Protein AF-A0A382AU47-F1 (afdb_monomer)

pLDDT: mean 96.53, std 4.86, range [61.28, 98.94]

Secondary structure (DSSP, 8-state):
-HHHHH--EEEEE-SS-EEEEEHHHHT-TTTT--HHHHHHH--EE-TT--B-TT-EE-TT-EE-S-EE-TT-EE-TT-EE-TT-EE-TT-EE-TT-EE-TT-EE----SSTTSPPPEE-TT-EE-TT-EE-TT-EE-TT-EE-TT-EE-TTPPEE-TTT--EE-SEEPTT-EE------BTTBTT-

Sequence (186 aa):
MLSFRIHGMETLSGPYSSWYDKAHLVKGKTAGWVKEDFEKAGFRMVPNTPVRKGSYIANNVVLMPCFINIGSYIGSGTMMDTFSRAGSCCQIGKNCHISAGSGVGGVLEPAQALPTIIEDNVFLGAMSEVVEGVIVGEGSVLSMGMCIGQSTKIVDRKTGEITYGKIPPYSVLVPGSLPDKKNPMA

Organism: NCBI:txid408172

InterPro domains:
  IPR001451 Hexapeptide repeat [PF14602] (115-148)
  IPR011004 Trimeric LpxA-like superfamily [SSF51161] (11-184)

Nearest PDB structures (foldseek):
  3tk8-assembly1_B  TM=9.846E-01  e=4.963E-18  Burkholderia pseudomallei 1710b
  6amy-assembly1_B  TM=9.889E-01  e=1.115E-17  Acinetobacter baumannii
  3bxy-assembly1_A  TM=9.904E-01  e=3.752E-17  Escherichia coli O157:H7
  6ckt-assembly1_A  TM=9.855E-01  e=3.946E-17  Legionella pneumophila subsp. pneumophila str. Philadelphia 1
  6wqm-assembly1_B  TM=9.729E-01  e=1.263E-16  Bartonella henselae str. Houston-1

Structure (mmCIF, N/CA/C/O backbone):
data_AF-A0A382AU47-F1
#
_entry.id  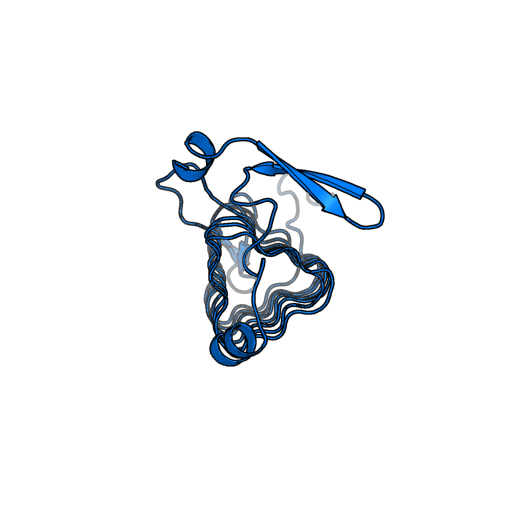 AF-A0A382AU47-F1
#
loop_
_atom_site.group_PDB
_atom_site.id
_atom_site.type_symbol
_atom_site.label_atom_id
_atom_site.label_alt_id
_atom_site.label_comp_id
_atom_site.label_asym_id
_atom_site.label_entity_id
_atom_site.label_seq_id
_atom_site.pdbx_PDB_ins_code
_atom_site.Cartn_x
_atom_site.Cartn_y
_atom_site.Cartn_z
_atom_site.occupancy
_atom_site.B_iso_or_equiv
_atom_site.auth_seq_id
_atom_site.auth_comp_id
_atom_site.auth_asym_id
_atom_site.auth_atom_id
_atom_site.pdbx_PDB_model_num
ATOM 1 N N . MET A 1 1 ? 16.688 -7.583 -0.390 1.00 89.75 1 MET A N 1
ATOM 2 C CA . MET A 1 1 ? 17.996 -7.412 0.288 1.00 89.75 1 MET A CA 1
ATOM 3 C C . MET A 1 1 ? 19.195 -7.738 -0.597 1.00 89.75 1 MET A C 1
ATOM 5 O O . MET A 1 1 ? 19.992 -6.838 -0.827 1.00 89.75 1 MET A O 1
ATOM 9 N N . LEU A 1 2 ? 19.342 -8.958 -1.136 1.00 94.69 2 LEU A N 1
ATOM 10 C CA . LEU A 1 2 ? 20.476 -9.287 -2.026 1.00 94.69 2 LEU A CA 1
ATOM 11 C C . LEU A 1 2 ? 20.573 -8.362 -3.251 1.00 94.69 2 LEU A C 1
ATOM 13 O O . LEU A 1 2 ? 21.666 -7.913 -3.583 1.00 94.69 2 LEU A O 1
ATOM 17 N N . SER A 1 3 ? 19.436 -7.994 -3.854 1.00 93.81 3 SER A N 1
ATOM 18 C CA . SER A 1 3 ? 19.383 -7.053 -4.984 1.00 93.81 3 SER A CA 1
ATOM 19 C C . SER A 1 3 ? 20.080 -5.718 -4.683 1.00 93.81 3 SER A C 1
ATOM 21 O O . SER A 1 3 ? 20.781 -5.168 -5.527 1.00 93.81 3 SER A O 1
ATOM 23 N N . PHE A 1 4 ? 19.970 -5.214 -3.453 1.00 95.19 4 PHE A N 1
ATOM 24 C CA . PHE A 1 4 ? 20.625 -3.971 -3.049 1.00 95.19 4 PHE A CA 1
ATOM 25 C C . PHE A 1 4 ? 22.145 -4.107 -2.951 1.00 95.19 4 PHE A C 1
ATOM 27 O O . PHE A 1 4 ? 22.848 -3.112 -3.113 1.00 95.19 4 PHE A O 1
ATOM 34 N N . ARG A 1 5 ? 22.658 -5.317 -2.699 1.00 96.19 5 ARG A N 1
ATOM 35 C CA . ARG A 1 5 ? 24.098 -5.593 -2.610 1.00 96.19 5 ARG A CA 1
ATOM 36 C C . ARG A 1 5 ? 24.729 -5.799 -3.984 1.00 96.19 5 ARG A C 1
ATOM 38 O O . ARG A 1 5 ? 25.817 -5.292 -4.215 1.00 96.19 5 ARG A O 1
ATOM 45 N N . ILE A 1 6 ? 24.047 -6.507 -4.885 1.00 96.88 6 ILE A N 1
ATOM 46 C CA . ILE A 1 6 ? 24.608 -6.876 -6.197 1.00 96.88 6 ILE A CA 1
ATOM 47 C C . ILE A 1 6 ? 24.501 -5.764 -7.246 1.00 96.88 6 ILE A C 1
ATOM 49 O O . ILE A 1 6 ? 25.245 -5.768 -8.220 1.00 96.88 6 ILE A O 1
ATOM 53 N N . HIS A 1 7 ? 23.585 -4.810 -7.067 1.00 95.44 7 HIS A N 1
ATOM 54 C CA . HIS A 1 7 ? 23.448 -3.681 -7.979 1.00 95.44 7 HIS A CA 1
ATOM 55 C C . HIS A 1 7 ? 24.191 -2.448 -7.454 1.00 95.44 7 HIS A C 1
ATOM 57 O O . HIS A 1 7 ? 23.962 -1.982 -6.331 1.00 95.44 7 HIS A O 1
ATOM 63 N N . GLY A 1 8 ? 25.054 -1.894 -8.307 1.00 96.62 8 GLY A N 1
ATOM 64 C CA . GLY A 1 8 ? 25.669 -0.587 -8.110 1.00 96.62 8 GLY A CA 1
ATOM 65 C C . GLY A 1 8 ? 24.660 0.560 -8.203 1.00 96.62 8 GLY A C 1
ATOM 66 O O . GLY A 1 8 ? 23.464 0.354 -8.434 1.00 96.62 8 GLY A O 1
ATOM 67 N N . MET A 1 9 ? 25.161 1.771 -7.994 1.00 97.88 9 MET A N 1
ATOM 68 C CA . MET A 1 9 ? 24.405 3.003 -8.203 1.00 97.88 9 MET A CA 1
ATOM 69 C C . MET A 1 9 ? 24.485 3.414 -9.677 1.00 97.88 9 MET A C 1
ATOM 71 O O . MET A 1 9 ? 25.492 3.158 -10.334 1.00 97.88 9 MET A O 1
ATOM 75 N N . GLU A 1 10 ? 23.437 4.043 -10.193 1.00 97.31 10 GLU A N 1
ATOM 76 C CA . GLU A 1 10 ? 23.371 4.565 -11.558 1.00 97.31 10 GLU A CA 1
ATOM 77 C C . GLU A 1 10 ? 22.651 5.916 -11.544 1.00 97.31 10 GLU A C 1
ATOM 79 O O . GLU A 1 10 ? 21.722 6.130 -10.758 1.00 97.31 10 GLU A O 1
ATOM 84 N N . THR A 1 11 ? 23.078 6.825 -12.418 1.00 97.31 11 THR A N 1
ATOM 85 C CA . THR A 1 11 ? 22.390 8.099 -12.628 1.00 97.31 11 THR A CA 1
ATOM 86 C C . THR A 1 11 ? 21.272 7.923 -13.651 1.00 97.31 11 THR A C 1
ATOM 88 O O . THR A 1 11 ? 21.509 7.435 -14.753 1.00 97.31 11 THR A O 1
ATOM 91 N N . LEU A 1 12 ? 20.064 8.369 -13.315 1.00 95.81 12 LEU A N 1
ATOM 92 C CA . LEU A 1 12 ? 18.970 8.570 -14.259 1.00 95.81 12 LEU A CA 1
ATOM 93 C C . LEU A 1 12 ? 18.785 10.071 -14.472 1.00 95.81 12 LEU A C 1
ATOM 95 O O . LEU A 1 12 ? 18.359 10.776 -13.559 1.00 95.81 12 LEU A O 1
ATOM 99 N N . SER A 1 13 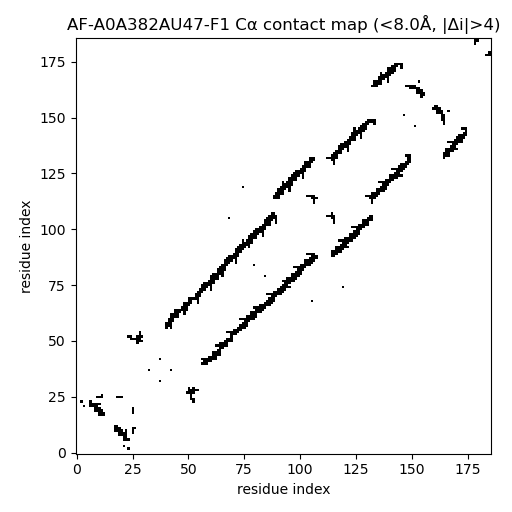? 19.088 10.559 -15.669 1.00 96.12 13 SER A N 1
ATOM 100 C CA . SER A 1 13 ? 18.851 11.956 -16.034 1.00 96.12 13 SER A CA 1
ATOM 101 C C . SER A 1 13 ? 17.450 12.133 -16.613 1.00 96.12 13 SER A C 1
ATOM 103 O O . SER A 1 13 ? 17.021 11.368 -17.474 1.00 96.12 13 SER A O 1
ATOM 105 N N . GLY A 1 14 ? 16.737 13.145 -16.129 1.00 91.44 14 GLY A N 1
ATOM 106 C CA . GLY A 1 14 ? 15.448 13.590 -16.645 1.00 91.44 14 GLY A CA 1
ATOM 107 C C . GLY A 1 14 ? 15.514 15.026 -17.174 1.00 91.44 14 GLY A C 1
ATOM 108 O O . GLY A 1 14 ? 16.553 15.678 -17.086 1.00 91.44 14 GLY A O 1
ATOM 109 N N . PRO A 1 15 ? 14.397 15.554 -17.697 1.00 93.38 15 PRO A N 1
ATOM 110 C CA . PRO A 1 15 ? 14.375 16.864 -18.353 1.00 93.38 15 PRO A CA 1
ATOM 111 C C . PRO A 1 15 ? 14.675 18.054 -17.422 1.00 93.38 15 PRO A C 1
ATOM 113 O O . PRO A 1 15 ? 15.085 19.103 -17.902 1.00 93.38 15 PRO A O 1
ATOM 116 N N . TYR A 1 16 ? 14.475 17.908 -16.107 1.00 94.00 16 TYR A N 1
ATOM 117 C CA . TYR A 1 16 ? 14.655 18.980 -15.110 1.00 94.00 16 TYR A CA 1
ATOM 118 C C . TYR A 1 16 ? 15.434 18.540 -13.858 1.00 94.00 16 TYR A C 1
ATOM 120 O O . TYR A 1 16 ? 15.570 19.307 -12.908 1.00 94.00 16 TYR A O 1
ATOM 128 N N . SER A 1 17 ? 15.896 17.289 -13.802 1.00 94.94 17 SER A N 1
ATOM 129 C CA . SER A 1 17 ? 16.582 16.739 -12.630 1.00 94.94 17 SER A CA 1
ATOM 130 C C . SER A 1 17 ? 17.437 15.533 -13.009 1.00 94.94 17 SER A C 1
ATOM 132 O O . SER A 1 17 ? 17.367 15.028 -14.127 1.00 94.94 17 SER A O 1
ATOM 134 N N . SER A 1 18 ? 18.254 15.061 -12.076 1.00 96.25 18 SER A N 1
ATOM 135 C CA . SER A 1 18 ? 18.935 13.773 -12.168 1.00 96.25 18 SER A CA 1
ATOM 136 C C . SER A 1 18 ? 18.810 13.054 -10.833 1.00 96.25 18 SER A C 1
ATOM 138 O O . SER A 1 18 ? 18.926 13.667 -9.773 1.00 96.25 18 SER A O 1
ATOM 140 N N . TRP A 1 19 ? 18.584 11.750 -10.893 1.00 97.00 19 TRP A N 1
ATOM 141 C CA . TRP A 1 19 ? 18.482 10.876 -9.731 1.00 97.00 19 TRP A CA 1
ATOM 142 C C . TRP A 1 19 ? 19.674 9.928 -9.700 1.00 97.00 19 TRP A C 1
ATOM 144 O O . TRP A 1 19 ? 20.143 9.502 -10.749 1.00 97.00 19 TRP A O 1
ATOM 154 N N . TYR A 1 20 ? 20.147 9.579 -8.507 1.00 97.50 20 TYR A N 1
ATOM 155 C CA . TYR A 1 20 ? 21.235 8.624 -8.303 1.00 97.50 20 TYR A CA 1
ATOM 156 C C . TYR A 1 20 ? 20.792 7.591 -7.269 1.00 97.50 20 TYR A C 1
ATOM 158 O O . TYR A 1 20 ? 20.730 7.874 -6.075 1.00 97.50 20 TYR A O 1
ATOM 166 N N 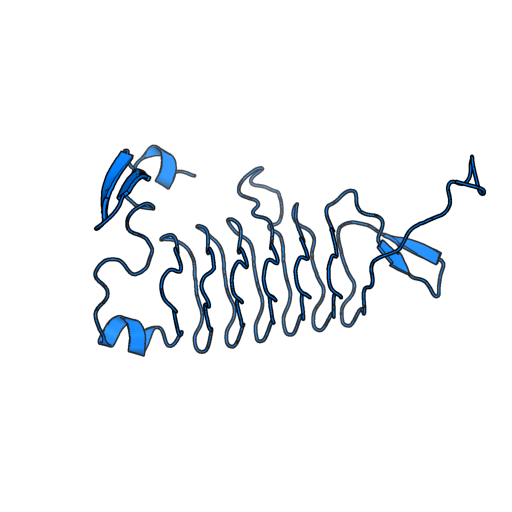. ASP A 1 21 ? 20.419 6.404 -7.738 1.00 97.75 21 ASP A N 1
ATOM 167 C CA . ASP A 1 21 ? 19.920 5.305 -6.902 1.00 97.75 21 ASP A CA 1
ATOM 168 C C . ASP A 1 21 ? 20.420 3.971 -7.482 1.00 97.75 21 ASP A C 1
ATOM 170 O O . ASP A 1 21 ? 21.115 3.922 -8.500 1.00 97.75 21 ASP A O 1
ATOM 174 N N . LYS A 1 22 ? 20.104 2.857 -6.827 1.00 96.19 22 LYS A N 1
ATOM 175 C CA . LYS A 1 22 ? 20.452 1.513 -7.281 1.00 96.19 22 LYS A CA 1
ATOM 176 C C . LYS A 1 22 ? 19.954 1.283 -8.707 1.00 96.19 22 LYS A C 1
ATOM 178 O O . LYS A 1 22 ? 18.767 1.454 -8.978 1.00 96.19 22 LYS A O 1
ATOM 183 N N . ALA A 1 23 ? 20.827 0.784 -9.583 1.00 92.44 23 ALA A N 1
ATOM 184 C CA . ALA A 1 23 ? 20.574 0.631 -11.022 1.00 92.44 23 ALA A CA 1
ATOM 185 C C . ALA A 1 23 ? 19.250 -0.091 -11.357 1.00 92.44 23 ALA A C 1
ATOM 187 O O . ALA A 1 23 ? 18.510 0.294 -12.259 1.00 92.44 23 ALA A O 1
ATOM 188 N N . HIS A 1 24 ? 18.907 -1.124 -10.581 1.00 90.62 24 HIS A N 1
ATOM 189 C CA . HIS A 1 24 ? 17.666 -1.889 -10.749 1.00 90.62 24 HIS A CA 1
ATOM 190 C C . HIS A 1 24 ? 16.396 -1.195 -10.223 1.00 90.62 24 HIS A C 1
ATOM 192 O O . HIS A 1 24 ? 15.298 -1.634 -10.561 1.00 90.62 24 HIS A O 1
ATOM 198 N N . LEU A 1 25 ? 16.522 -0.163 -9.384 1.00 94.81 25 LEU A N 1
ATOM 199 C CA . LEU A 1 25 ? 15.401 0.578 -8.798 1.00 94.81 25 LEU A CA 1
ATOM 200 C C . LEU A 1 25 ? 15.160 1.905 -9.505 1.00 94.81 25 LEU A C 1
ATOM 202 O O . LEU A 1 25 ? 14.003 2.235 -9.751 1.00 94.81 25 LEU A O 1
ATOM 206 N N . VAL A 1 26 ? 16.232 2.637 -9.829 1.00 94.44 26 VAL A N 1
ATOM 207 C CA . VAL A 1 26 ? 16.167 4.030 -10.299 1.00 94.44 26 VAL A CA 1
ATOM 208 C C . VAL A 1 26 ? 15.355 4.175 -11.585 1.00 94.44 26 VAL A C 1
ATOM 210 O O . VAL A 1 26 ? 14.592 5.121 -11.727 1.00 94.44 26 VAL A O 1
ATOM 213 N N . LYS A 1 27 ? 15.451 3.193 -12.491 1.00 92.38 27 LYS A N 1
ATOM 214 C CA . LYS A 1 27 ? 14.701 3.170 -13.757 1.00 92.38 27 LYS A CA 1
ATOM 215 C C . LYS A 1 27 ? 13.208 2.882 -13.553 1.00 92.38 27 LYS A C 1
ATOM 217 O O . LYS A 1 27 ? 12.388 3.282 -14.370 1.00 92.38 27 LYS A O 1
ATOM 222 N N . GLY A 1 28 ? 12.848 2.206 -12.463 1.00 95.19 28 GLY A N 1
ATOM 223 C CA . GLY A 1 28 ? 11.479 1.787 -12.174 1.00 95.19 28 GLY A CA 1
ATOM 224 C C . GLY A 1 28 ? 11.050 0.485 -12.868 1.00 95.19 28 GLY A C 1
ATOM 225 O O . GLY A 1 28 ? 11.809 -0.160 -13.590 1.00 95.19 28 GLY A O 1
ATOM 226 N N . LYS A 1 29 ? 9.814 0.056 -12.592 1.00 96.62 29 LYS A N 1
ATOM 227 C CA . LYS A 1 29 ? 9.205 -1.203 -13.057 1.00 96.62 29 LYS A CA 1
ATOM 228 C C . LYS A 1 29 ? 8.898 -1.187 -14.551 1.00 96.62 29 LYS A C 1
ATOM 230 O O . LYS A 1 29 ? 9.056 -2.216 -15.200 1.00 96.62 29 LYS A O 1
ATOM 235 N N . THR A 1 30 ? 8.436 -0.045 -15.050 1.00 96.00 30 THR A N 1
ATOM 236 C CA . THR A 1 30 ? 7.911 0.130 -16.409 1.00 96.00 30 THR A CA 1
ATOM 237 C C . THR A 1 30 ? 8.938 0.735 -17.369 1.00 96.00 30 THR A C 1
ATOM 239 O O . THR A 1 30 ? 8.597 1.152 -18.473 1.00 96.00 30 THR A O 1
ATOM 242 N N . ALA A 1 31 ? 10.215 0.783 -16.971 1.00 93.75 31 ALA A N 1
ATOM 243 C CA . ALA A 1 31 ? 11.297 1.234 -17.837 1.00 93.75 31 ALA A CA 1
ATOM 244 C C . ALA A 1 31 ? 11.365 0.385 -19.112 1.00 93.75 31 ALA A C 1
ATOM 246 O O . ALA A 1 31 ? 11.551 -0.831 -19.038 1.00 93.75 31 ALA A O 1
ATOM 247 N N . GLY A 1 32 ? 11.242 1.039 -20.268 1.00 94.38 32 GLY A N 1
ATOM 248 C CA . GLY A 1 32 ? 11.284 0.385 -21.576 1.00 94.38 32 GLY A CA 1
ATOM 249 C C . GLY A 1 32 ? 10.020 -0.393 -21.951 1.00 94.38 32 GLY A C 1
ATOM 250 O O . GLY A 1 32 ? 10.056 -1.101 -22.950 1.00 94.38 32 GLY A O 1
ATOM 251 N N . TRP A 1 33 ? 8.931 -0.284 -21.180 1.00 97.31 33 TRP A N 1
ATOM 252 C CA . TRP A 1 33 ? 7.654 -0.897 -21.554 1.00 97.31 33 TRP A CA 1
ATOM 253 C C . TRP A 1 33 ? 7.082 -0.257 -22.815 1.00 97.31 33 TRP A C 1
ATOM 255 O O . TRP A 1 33 ? 7.112 0.967 -22.975 1.00 97.31 33 TRP A O 1
ATOM 265 N N . VAL A 1 34 ? 6.513 -1.098 -23.673 1.00 97.62 34 VAL A N 1
ATOM 266 C CA . VAL A 1 34 ? 5.752 -0.698 -24.859 1.00 97.62 34 VAL A CA 1
ATOM 267 C C . VAL A 1 34 ? 4.252 -0.876 -24.624 1.00 97.62 34 VAL A C 1
ATOM 269 O O . VAL A 1 34 ? 3.818 -1.329 -23.563 1.00 97.62 34 VAL A O 1
ATOM 272 N N . LYS A 1 35 ? 3.433 -0.492 -25.608 1.00 97.69 35 LYS A N 1
ATOM 273 C CA . LYS A 1 35 ? 1.967 -0.544 -25.524 1.00 97.69 35 LYS A CA 1
ATOM 274 C C . LYS A 1 35 ? 1.466 -1.927 -25.091 1.00 97.69 35 LYS A C 1
ATOM 276 O O . LYS A 1 35 ? 0.636 -2.023 -24.192 1.00 97.69 35 LYS A O 1
ATOM 281 N N . GLU A 1 36 ? 2.009 -2.979 -25.688 1.00 98.44 36 GLU A N 1
ATOM 282 C CA . GLU A 1 36 ? 1.610 -4.366 -25.457 1.00 98.44 36 GLU A CA 1
ATOM 283 C C . GLU A 1 36 ? 1.899 -4.812 -24.014 1.00 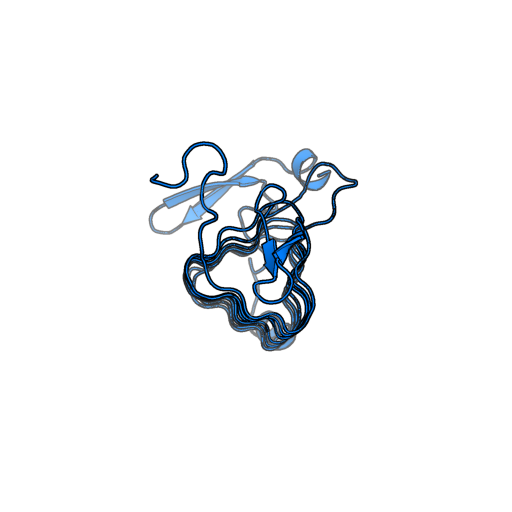98.44 36 GLU A C 1
ATOM 285 O O . GLU A 1 36 ? 1.120 -5.571 -23.436 1.00 98.44 36 GLU A O 1
ATOM 290 N N . ASP A 1 37 ? 2.976 -4.308 -23.398 1.00 98.19 37 ASP A N 1
ATOM 291 C CA . ASP A 1 37 ? 3.294 -4.584 -21.992 1.00 98.19 37 ASP A CA 1
ATOM 292 C C . ASP A 1 37 ? 2.243 -3.974 -21.058 1.00 98.19 37 ASP A C 1
ATOM 294 O O . ASP A 1 37 ? 1.788 -4.629 -20.117 1.00 98.19 37 ASP A O 1
ATOM 298 N N . PHE A 1 38 ? 1.825 -2.733 -21.332 1.00 97.94 38 PHE A N 1
ATOM 299 C CA . PHE A 1 38 ? 0.783 -2.055 -20.558 1.00 97.94 38 PHE A CA 1
ATOM 300 C C . PHE A 1 38 ? -0.586 -2.714 -20.738 1.00 97.94 38 PHE A C 1
ATOM 302 O O . PHE A 1 38 ? -1.275 -2.946 -19.745 1.00 97.94 38 PHE A O 1
ATOM 309 N N . GLU A 1 39 ? -0.968 -3.062 -21.968 1.00 97.88 39 GLU A N 1
ATOM 310 C CA . GLU A 1 39 ? -2.225 -3.767 -22.248 1.00 97.88 39 GLU A CA 1
ATOM 311 C C . GLU A 1 39 ? -2.267 -5.131 -21.553 1.00 97.88 39 GLU A C 1
ATOM 313 O O . GLU A 1 39 ? -3.268 -5.478 -20.926 1.00 97.88 39 GLU A O 1
ATOM 318 N N . LYS A 1 40 ? -1.155 -5.875 -21.581 1.00 98.31 40 LYS A N 1
ATOM 319 C CA . LYS A 1 40 ? -1.031 -7.156 -20.878 1.00 98.31 40 LYS A CA 1
ATOM 320 C C . LYS A 1 40 ? -1.092 -7.000 -19.359 1.00 98.31 40 LYS A C 1
ATOM 322 O O . LYS A 1 40 ? -1.657 -7.859 -18.684 1.00 98.31 40 LYS A O 1
ATOM 327 N N . ALA A 1 41 ? -0.484 -5.951 -18.806 1.00 98.19 41 ALA A N 1
ATOM 328 C CA . ALA A 1 41 ? -0.499 -5.700 -17.368 1.00 98.19 41 ALA A CA 1
ATOM 329 C C . ALA A 1 41 ? -1.873 -5.225 -16.866 1.00 98.19 41 ALA A C 1
ATOM 331 O O . ALA A 1 41 ? -2.263 -5.546 -15.743 1.00 98.19 41 ALA A O 1
ATOM 332 N N . GLY A 1 42 ? -2.612 -4.479 -17.692 1.00 98.31 42 GLY A N 1
ATOM 333 C CA . GLY A 1 42 ? -4.013 -4.135 -17.458 1.00 98.31 42 GLY A CA 1
ATOM 334 C C . GLY A 1 42 ? -4.267 -3.154 -16.311 1.00 98.31 42 GLY A C 1
ATOM 335 O O . GLY A 1 42 ? -5.404 -3.060 -15.855 1.00 98.31 42 GLY A O 1
ATOM 336 N N . PHE A 1 43 ? -3.252 -2.441 -15.817 1.00 98.44 43 PHE A N 1
ATOM 337 C CA . PHE A 1 43 ? -3.422 -1.356 -14.843 1.00 98.44 43 PHE A CA 1
ATOM 338 C C . PHE A 1 43 ? -3.223 0.009 -15.498 1.00 98.44 43 PHE A C 1
ATOM 340 O O . PHE A 1 43 ? -2.484 0.160 -16.471 1.00 98.44 43 PHE A O 1
ATOM 347 N N . ARG A 1 44 ? -3.858 1.031 -14.927 1.00 98.44 44 ARG A N 1
ATOM 348 C CA . ARG A 1 44 ? -3.687 2.425 -15.335 1.00 98.44 44 ARG A CA 1
ATOM 349 C C . ARG A 1 44 ? -2.647 3.095 -14.447 1.00 98.44 44 ARG A C 1
ATOM 351 O O . ARG A 1 44 ? -2.714 2.996 -13.226 1.00 98.44 44 ARG A O 1
ATOM 358 N N . MET A 1 45 ? -1.723 3.828 -15.058 1.00 97.44 45 MET A N 1
ATOM 359 C CA . MET A 1 45 ? -0.661 4.552 -14.363 1.00 97.44 45 MET A CA 1
ATOM 360 C C . MET A 1 45 ? -0.602 5.993 -14.852 1.00 97.44 45 MET A C 1
ATOM 362 O O . MET A 1 45 ? -0.359 6.247 -16.030 1.00 97.44 45 MET A O 1
ATOM 366 N N . VAL A 1 46 ? -0.858 6.938 -13.952 1.00 98.00 46 VAL A N 1
ATOM 367 C CA . VAL A 1 46 ? -0.908 8.368 -14.263 1.00 98.00 46 VAL A CA 1
ATOM 368 C C . VAL A 1 46 ? 0.472 9.002 -14.016 1.00 98.00 46 VAL A C 1
ATOM 370 O O . VAL A 1 46 ? 1.099 8.721 -12.989 1.00 98.00 46 VAL A O 1
ATOM 373 N N . PRO A 1 47 ? 0.987 9.854 -14.920 1.00 95.25 47 PRO A N 1
ATOM 374 C CA . PRO A 1 47 ? 2.222 10.603 -14.676 1.00 95.25 47 PRO A CA 1
ATOM 375 C C . PRO A 1 47 ? 2.084 11.546 -13.462 1.00 95.25 47 PRO A C 1
ATOM 377 O O . PRO A 1 47 ? 1.069 12.222 -13.334 1.00 95.25 47 PRO A O 1
ATOM 380 N N . ASN A 1 48 ? 3.036 11.645 -12.526 1.00 91.06 48 ASN A N 1
ATOM 381 C CA . ASN A 1 48 ? 4.388 11.068 -12.484 1.00 91.06 48 ASN A CA 1
ATOM 382 C C . ASN A 1 48 ? 4.530 10.034 -11.346 1.00 91.06 48 ASN A C 1
ATOM 384 O O . ASN A 1 48 ? 5.173 10.320 -10.342 1.00 91.06 48 ASN A O 1
ATOM 388 N N . THR A 1 49 ? 3.932 8.846 -11.485 1.00 94.31 49 THR A N 1
ATOM 389 C CA . THR A 1 49 ? 3.953 7.772 -10.465 1.00 94.31 49 THR A CA 1
ATOM 390 C C . THR A 1 49 ? 5.266 6.971 -10.489 1.00 94.31 49 THR A C 1
ATOM 392 O O . THR A 1 49 ? 5.483 6.223 -11.439 1.00 94.31 49 THR A O 1
ATOM 395 N N . PRO A 1 50 ? 6.159 7.024 -9.487 1.00 95.69 50 PRO A N 1
ATOM 396 C CA . PRO A 1 50 ? 7.330 6.157 -9.463 1.00 95.69 50 PRO A CA 1
ATOM 397 C C . PRO A 1 50 ? 6.958 4.781 -8.898 1.00 95.69 50 PRO A C 1
ATOM 399 O O . PRO A 1 50 ? 6.480 4.646 -7.770 1.00 95.69 50 PRO A O 1
ATOM 402 N N . VAL A 1 51 ? 7.224 3.737 -9.681 1.00 98.06 51 VAL A N 1
ATOM 403 C CA . VAL A 1 51 ? 6.992 2.339 -9.301 1.00 98.06 51 VAL A CA 1
ATOM 404 C C . VAL A 1 51 ? 8.317 1.601 -9.371 1.00 98.06 51 VAL A C 1
ATOM 406 O O . VAL A 1 51 ? 8.909 1.498 -10.444 1.00 98.06 51 VAL A O 1
ATOM 409 N N . ARG A 1 52 ? 8.801 1.056 -8.255 1.00 98.19 52 ARG A N 1
ATOM 410 C CA . ARG A 1 52 ? 10.070 0.315 -8.228 1.00 98.19 52 ARG A CA 1
ATOM 411 C C . ARG A 1 52 ? 9.924 -1.094 -8.797 1.00 98.19 52 ARG A C 1
ATOM 413 O O . ARG A 1 52 ? 8.935 -1.788 -8.548 1.00 98.19 52 ARG A O 1
ATOM 420 N N . LYS A 1 53 ? 10.947 -1.548 -9.530 1.00 96.88 53 LYS A N 1
ATOM 421 C CA . LYS A 1 53 ? 11.050 -2.938 -9.995 1.00 96.88 53 LYS A CA 1
ATOM 422 C C . LYS A 1 53 ? 11.037 -3.891 -8.795 1.00 96.88 53 LYS A C 1
ATOM 424 O O . LYS A 1 53 ? 11.640 -3.608 -7.764 1.00 96.88 53 LYS A O 1
ATOM 429 N N . GLY A 1 54 ? 10.339 -5.016 -8.941 1.00 96.81 54 GLY A N 1
ATOM 430 C CA . GLY A 1 54 ? 10.113 -5.983 -7.861 1.00 96.81 54 GLY A CA 1
ATOM 431 C C . GLY A 1 54 ? 8.831 -5.749 -7.055 1.00 96.81 54 GLY A C 1
ATOM 432 O O . GLY A 1 54 ? 8.620 -6.443 -6.071 1.00 96.81 54 GLY A O 1
ATOM 433 N N . SER A 1 55 ? 7.984 -4.795 -7.450 1.00 98.38 55 SER A N 1
ATOM 434 C CA . SER A 1 55 ? 6.586 -4.696 -7.005 1.00 98.38 55 SER A CA 1
ATOM 435 C C . SER A 1 55 ? 5.637 -5.401 -7.979 1.00 98.38 55 SER A C 1
ATOM 437 O O . SER A 1 55 ? 5.926 -5.516 -9.184 1.00 98.38 55 SER A O 1
ATOM 439 N N . TYR A 1 56 ? 4.490 -5.847 -7.474 1.00 98.69 56 TYR A N 1
ATOM 440 C CA . TYR A 1 56 ? 3.389 -6.380 -8.268 1.00 98.69 56 TYR A CA 1
ATOM 441 C C . TYR A 1 56 ? 2.183 -5.442 -8.226 1.00 98.69 56 TYR A C 1
ATOM 443 O O . TYR A 1 56 ? 1.821 -4.919 -7.175 1.00 98.69 56 TYR A O 1
ATOM 451 N N . ILE A 1 57 ? 1.579 -5.244 -9.395 1.00 98.81 57 ILE A N 1
ATOM 452 C CA . ILE A 1 57 ? 0.383 -4.431 -9.596 1.00 98.81 57 ILE A CA 1
ATOM 453 C C . ILE A 1 57 ? -0.554 -5.284 -10.442 1.00 98.81 57 ILE A C 1
ATOM 455 O O . ILE A 1 57 ? -0.180 -5.679 -11.550 1.00 98.81 57 ILE A O 1
ATOM 459 N N . ALA A 1 58 ? -1.714 -5.617 -9.889 1.00 98.81 58 ALA A N 1
ATOM 460 C CA . ALA A 1 58 ? -2.721 -6.429 -10.554 1.00 98.81 58 ALA A CA 1
ATOM 461 C C . ALA A 1 58 ? -3.491 -5.646 -11.631 1.00 98.81 58 ALA A C 1
ATOM 463 O O . ALA A 1 58 ? -3.402 -4.421 -11.731 1.00 98.81 58 ALA A O 1
ATOM 464 N N . ASN A 1 59 ? -4.294 -6.367 -12.415 1.00 98.56 59 ASN A N 1
ATOM 465 C CA . ASN A 1 59 ? -5.186 -5.768 -13.401 1.00 98.56 59 ASN A CA 1
ATOM 466 C C . ASN A 1 59 ? -6.231 -4.842 -12.751 1.00 98.56 59 ASN A C 1
ATOM 468 O O . ASN A 1 59 ? -6.600 -4.984 -11.582 1.00 98.56 59 ASN A O 1
ATOM 472 N N . ASN A 1 60 ? -6.731 -3.888 -13.532 1.00 98.75 60 ASN A N 1
ATOM 473 C CA . ASN A 1 60 ? -7.733 -2.899 -13.134 1.00 98.75 60 ASN A CA 1
ATOM 474 C C . ASN A 1 60 ? -7.323 -1.988 -11.963 1.00 98.75 60 ASN A C 1
ATOM 476 O O . ASN A 1 60 ? -8.153 -1.232 -11.468 1.00 98.75 60 ASN A O 1
ATOM 480 N N . VAL A 1 61 ? -6.061 -2.020 -11.524 1.00 98.88 61 VAL A N 1
ATOM 481 C CA . VAL A 1 61 ? -5.535 -1.041 -10.568 1.00 98.88 61 VAL A CA 1
ATOM 482 C C . VAL A 1 61 ? -5.433 0.327 -11.235 1.00 98.88 61 VAL A C 1
ATOM 484 O O . VAL A 1 61 ? -5.037 0.435 -12.400 1.00 98.88 61 VAL A O 1
ATOM 487 N N . VAL A 1 62 ? -5.743 1.381 -10.482 1.00 98.88 62 VAL A N 1
ATOM 488 C CA . VAL A 1 62 ? -5.498 2.767 -10.894 1.00 98.88 62 VAL A CA 1
ATOM 489 C C . VAL A 1 62 ? -4.456 3.381 -9.973 1.00 98.88 62 VAL A C 1
ATOM 491 O O . VAL A 1 62 ? -4.696 3.565 -8.783 1.00 98.88 62 VAL A O 1
ATOM 494 N N . LEU A 1 63 ? -3.303 3.719 -10.542 1.00 98.81 63 LEU A N 1
ATOM 495 C CA . LEU A 1 63 ? -2.260 4.485 -9.876 1.00 98.81 63 LEU A CA 1
ATOM 496 C C . LEU A 1 63 ? -2.377 5.949 -10.301 1.00 98.81 63 LEU A C 1
ATOM 498 O O . LEU A 1 63 ? -1.939 6.326 -11.393 1.00 98.81 63 LEU A O 1
ATOM 502 N N . MET A 1 64 ? -2.982 6.770 -9.445 1.00 98.69 64 MET A N 1
ATOM 503 C CA . MET A 1 64 ? -2.806 8.225 -9.491 1.00 98.69 64 MET A CA 1
ATOM 504 C C . MET A 1 64 ? -1.358 8.568 -9.101 1.00 98.69 64 MET A C 1
ATOM 506 O O . MET A 1 64 ? -0.646 7.660 -8.680 1.00 98.69 64 MET A O 1
ATOM 510 N N . PRO A 1 65 ? -0.885 9.828 -9.219 1.00 98.56 65 PRO A N 1
ATOM 511 C CA . PRO A 1 65 ? 0.487 10.187 -8.851 1.00 98.56 65 PRO A CA 1
ATOM 512 C C . PRO A 1 65 ? 0.830 9.778 -7.412 1.00 98.56 65 PRO A C 1
ATOM 514 O O . PRO A 1 65 ? 0.532 10.498 -6.466 1.00 98.56 65 PRO A O 1
ATOM 517 N N . CYS A 1 66 ? 1.433 8.605 -7.253 1.00 98.50 66 CYS A N 1
ATOM 518 C CA . CYS A 1 66 ? 1.665 7.922 -5.983 1.00 98.50 66 CYS A CA 1
ATOM 519 C C . CYS A 1 66 ? 3.031 7.223 -6.013 1.00 98.50 66 CYS A C 1
ATOM 521 O O . CYS A 1 66 ? 3.735 7.272 -7.023 1.00 98.50 66 CYS A O 1
ATOM 523 N N . PHE A 1 67 ? 3.435 6.583 -4.915 1.00 98.62 67 PHE A N 1
ATOM 524 C CA . PHE A 1 67 ? 4.697 5.840 -4.857 1.00 98.62 67 PHE A CA 1
ATOM 525 C C . PHE A 1 67 ? 4.479 4.374 -4.494 1.00 98.62 67 PHE A C 1
ATOM 527 O O . PHE A 1 67 ? 3.893 4.077 -3.454 1.00 98.62 67 PHE A O 1
ATOM 534 N N . ILE A 1 68 ? 5.020 3.463 -5.309 1.00 98.75 68 ILE A N 1
ATOM 535 C CA . ILE A 1 68 ? 4.988 2.018 -5.054 1.00 98.75 68 ILE A CA 1
ATOM 536 C C . ILE A 1 68 ? 6.415 1.494 -4.894 1.00 98.75 68 ILE A C 1
ATOM 538 O O . ILE A 1 68 ? 7.220 1.497 -5.834 1.00 98.75 68 ILE A O 1
ATOM 542 N N . ASN A 1 69 ? 6.738 1.017 -3.697 1.00 98.56 69 ASN A N 1
ATOM 543 C CA . ASN A 1 69 ? 8.075 0.544 -3.370 1.00 98.56 69 ASN A CA 1
ATOM 544 C C . ASN A 1 69 ? 8.278 -0.938 -3.745 1.00 98.56 69 ASN A C 1
ATOM 546 O O . ASN A 1 69 ? 7.329 -1.668 -4.034 1.00 98.56 69 ASN A O 1
ATOM 550 N N . ILE A 1 70 ? 9.530 -1.399 -3.734 1.00 98.31 70 ILE A N 1
ATOM 551 C CA . ILE A 1 70 ? 9.906 -2.789 -4.034 1.00 98.31 70 ILE A CA 1
ATOM 552 C C . ILE A 1 70 ? 9.235 -3.786 -3.076 1.00 98.31 70 ILE A C 1
ATOM 554 O O . ILE A 1 70 ? 9.096 -3.521 -1.885 1.00 98.31 70 ILE A O 1
ATOM 558 N N . GLY A 1 71 ? 8.833 -4.947 -3.594 1.00 98.00 71 GLY A N 1
ATOM 559 C CA . GLY A 1 71 ? 8.207 -6.021 -2.822 1.00 98.00 71 GLY A CA 1
ATOM 560 C C . GLY A 1 71 ? 6.723 -5.806 -2.527 1.00 98.00 71 GLY A C 1
ATOM 561 O O . GLY A 1 71 ? 6.069 -6.743 -2.087 1.00 98.00 71 GLY A O 1
ATOM 562 N N . SER A 1 72 ? 6.184 -4.607 -2.766 1.00 98.62 72 SER A N 1
ATOM 563 C CA . SER A 1 72 ? 4.760 -4.332 -2.546 1.00 98.62 72 SER A CA 1
ATOM 564 C C . SER A 1 72 ? 3.888 -5.152 -3.493 1.00 98.62 72 SER A C 1
ATOM 566 O O . SER A 1 72 ? 4.250 -5.341 -4.661 1.00 98.62 72 SER A O 1
ATOM 568 N N . TYR A 1 73 ? 2.728 -5.577 -3.008 1.00 98.88 73 TYR A N 1
ATOM 569 C CA . TYR A 1 73 ? 1.690 -6.234 -3.793 1.00 98.88 73 TYR A CA 1
ATOM 570 C C . TYR A 1 73 ? 0.418 -5.392 -3.752 1.00 98.88 73 TYR A C 1
ATOM 572 O O . TYR A 1 73 ? -0.077 -5.093 -2.668 1.00 98.88 73 TYR A O 1
ATOM 580 N N . ILE A 1 74 ? -0.109 -5.028 -4.922 1.00 98.88 74 ILE A N 1
ATOM 581 C CA . ILE A 1 74 ? -1.370 -4.292 -5.062 1.00 98.88 74 ILE A CA 1
ATOM 582 C C . ILE A 1 74 ? -2.384 -5.183 -5.782 1.00 98.88 74 ILE A C 1
ATOM 584 O O . ILE A 1 74 ? -2.180 -5.538 -6.948 1.00 98.88 74 ILE A O 1
ATOM 588 N N . GLY A 1 75 ? -3.454 -5.559 -5.082 1.00 98.88 75 GLY A N 1
ATOM 589 C CA . GLY A 1 75 ? -4.528 -6.411 -5.584 1.00 98.88 75 GLY A CA 1
ATOM 590 C C . GLY A 1 75 ? -5.411 -5.736 -6.634 1.00 98.88 75 GLY A C 1
ATOM 591 O O . GLY A 1 75 ? -5.398 -4.521 -6.811 1.00 98.88 75 GLY A O 1
ATOM 592 N N . SER A 1 76 ? -6.162 -6.550 -7.378 1.00 98.88 76 SER A N 1
ATOM 593 C CA . SER A 1 76 ? -6.941 -6.109 -8.542 1.00 98.88 76 SER A CA 1
ATOM 594 C C . SER A 1 76 ? -8.030 -5.111 -8.168 1.00 98.88 76 SER A C 1
ATOM 596 O O . SER A 1 76 ? -8.660 -5.260 -7.123 1.00 98.88 76 SER A O 1
ATOM 598 N N . GLY A 1 77 ? -8.290 -4.138 -9.041 1.00 98.75 77 GLY A N 1
ATOM 599 C CA . GLY A 1 77 ? -9.350 -3.141 -8.836 1.00 98.75 77 GLY A CA 1
ATOM 600 C C . GLY A 1 77 ? -9.056 -2.098 -7.752 1.00 98.75 77 GLY A C 1
ATOM 601 O O . GLY A 1 77 ? -9.894 -1.238 -7.500 1.00 98.75 77 GLY A O 1
ATOM 602 N N . THR A 1 78 ? -7.885 -2.153 -7.112 1.00 98.94 78 THR A N 1
ATOM 603 C CA . THR A 1 78 ? -7.497 -1.191 -6.077 1.00 98.94 78 THR A CA 1
ATOM 604 C C . THR A 1 78 ? -7.160 0.176 -6.670 1.00 98.94 78 THR A C 1
ATOM 606 O O . THR A 1 78 ? -6.501 0.288 -7.707 1.00 98.94 78 THR A O 1
ATOM 609 N N . MET A 1 79 ? -7.583 1.229 -5.978 1.00 98.88 79 MET A N 1
ATOM 610 C CA . MET A 1 79 ? -7.263 2.616 -6.295 1.00 98.88 79 MET A CA 1
ATOM 611 C C . MET A 1 79 ? -6.189 3.138 -5.339 1.00 98.88 79 MET A C 1
ATOM 613 O O . MET A 1 79 ? -6.365 3.112 -4.121 1.00 98.88 79 MET A O 1
ATOM 617 N N . MET A 1 80 ? -5.081 3.620 -5.903 1.00 98.81 80 MET A N 1
ATOM 618 C CA . MET A 1 80 ? -4.034 4.349 -5.188 1.00 98.81 80 MET A CA 1
ATOM 619 C C . MET A 1 80 ? -4.133 5.822 -5.581 1.00 98.81 80 MET A C 1
ATOM 621 O O . MET A 1 80 ? -3.729 6.188 -6.688 1.00 98.81 80 MET A O 1
ATOM 625 N N . ASP A 1 81 ? -4.673 6.661 -4.699 1.00 98.75 81 ASP A N 1
ATOM 626 C CA . ASP A 1 81 ? -4.919 8.076 -4.983 1.00 98.75 81 ASP A CA 1
ATOM 627 C C . ASP A 1 81 ? -3.651 8.932 -4.941 1.00 98.75 81 ASP A C 1
ATOM 629 O O . ASP A 1 81 ? -2.563 8.502 -4.552 1.00 98.75 81 ASP A O 1
ATOM 633 N N . THR A 1 82 ? -3.795 10.185 -5.367 1.00 98.69 82 THR A N 1
ATOM 634 C CA . THR A 1 82 ? -2.713 11.166 -5.429 1.00 98.69 82 THR A CA 1
ATOM 635 C C . THR A 1 82 ? -1.993 11.287 -4.082 1.00 98.69 82 THR A C 1
ATOM 637 O O . THR A 1 82 ? -2.611 11.455 -3.034 1.00 98.69 82 THR A O 1
ATOM 640 N N . PHE A 1 83 ? -0.666 11.216 -4.114 1.00 98.25 83 PHE A N 1
ATOM 641 C CA . PHE A 1 83 ? 0.248 11.221 -2.970 1.00 98.25 83 PHE A CA 1
ATOM 642 C C . PHE A 1 83 ? 0.100 10.050 -1.991 1.00 98.25 83 PHE A C 1
ATOM 644 O O . PHE A 1 83 ? 0.712 10.074 -0.921 1.00 98.25 83 PHE A O 1
ATOM 651 N N . SER A 1 84 ? -0.645 9.003 -2.352 1.00 98.69 84 SER A N 1
ATOM 652 C CA . SER A 1 84 ? -0.619 7.758 -1.587 1.00 98.69 84 SER A CA 1
ATOM 653 C C . SER A 1 84 ? 0.725 7.031 -1.723 1.00 98.69 84 SER A C 1
ATOM 655 O O . SER A 1 84 ? 1.504 7.255 -2.662 1.00 98.69 84 SER A O 1
ATOM 657 N N . ARG A 1 85 ? 1.040 6.170 -0.753 1.00 98.62 85 ARG A N 1
ATOM 658 C CA . ARG A 1 85 ? 2.315 5.444 -0.685 1.00 98.62 85 ARG A CA 1
ATOM 659 C C . ARG A 1 85 ? 2.085 3.985 -0.307 1.00 98.62 85 ARG A C 1
ATOM 661 O O . ARG A 1 85 ? 1.505 3.704 0.734 1.00 98.62 85 ARG A O 1
ATOM 668 N N . ALA A 1 86 ? 2.613 3.072 -1.117 1.00 98.75 86 ALA A N 1
ATOM 669 C CA . ALA A 1 86 ? 2.775 1.663 -0.780 1.00 98.75 86 ALA A CA 1
ATOM 670 C C . ALA A 1 86 ? 4.252 1.404 -0.447 1.00 98.75 86 ALA A C 1
ATOM 672 O O . ALA A 1 86 ? 5.127 1.422 -1.320 1.00 98.75 86 ALA A O 1
ATOM 673 N N . GLY A 1 87 ? 4.545 1.235 0.839 1.00 98.62 87 GLY A N 1
ATOM 674 C CA . GLY A 1 87 ? 5.879 0.966 1.356 1.00 98.62 87 GLY A CA 1
ATOM 675 C C . GLY A 1 87 ? 6.369 -0.443 1.024 1.00 98.62 87 GLY A C 1
ATOM 676 O O . GLY A 1 87 ? 5.612 -1.307 0.598 1.00 98.62 87 GLY A O 1
ATOM 677 N N . SER A 1 88 ? 7.668 -0.694 1.206 1.00 98.25 88 SER A N 1
ATOM 678 C CA . SER A 1 88 ? 8.28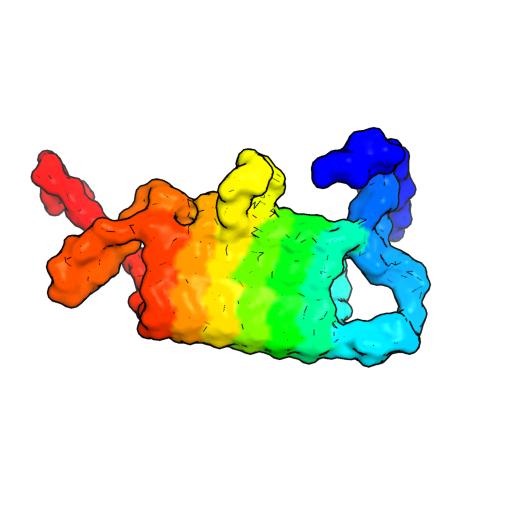3 -1.962 0.796 1.00 98.25 88 SER A CA 1
ATOM 679 C C . SER A 1 88 ? 7.604 -3.174 1.425 1.00 98.25 88 SER A C 1
ATOM 681 O O . SER A 1 88 ? 7.362 -3.183 2.631 1.00 98.25 88 SER A O 1
ATOM 683 N N . CYS A 1 89 ? 7.360 -4.203 0.617 1.00 98.31 89 CYS A N 1
ATOM 684 C CA . CYS A 1 89 ? 6.717 -5.458 1.020 1.00 98.31 89 CYS A CA 1
ATOM 685 C C . CYS A 1 89 ? 5.262 -5.345 1.497 1.00 98.31 89 CYS A C 1
ATOM 687 O O . CYS A 1 89 ? 4.687 -6.385 1.811 1.00 98.31 89 CYS A O 1
ATOM 689 N N . CYS A 1 90 ? 4.646 -4.157 1.551 1.00 98.56 90 CYS A N 1
ATOM 690 C CA . CYS A 1 90 ? 3.251 -4.060 1.983 1.00 98.56 90 CYS A CA 1
ATOM 691 C C . CYS A 1 90 ? 2.325 -4.861 1.057 1.00 98.56 90 CYS A C 1
ATOM 693 O O . CYS A 1 90 ? 2.589 -5.006 -0.141 1.00 98.56 90 CYS A O 1
ATOM 695 N N . GLN A 1 91 ? 1.257 -5.407 1.630 1.00 98.88 91 GLN A N 1
ATOM 696 C CA . GLN A 1 91 ? 0.260 -6.180 0.901 1.00 98.88 91 GLN A CA 1
ATOM 697 C C . GLN A 1 91 ? -1.047 -5.402 0.939 1.00 98.88 91 GLN A C 1
ATOM 699 O O . GLN A 1 91 ? -1.603 -5.191 2.012 1.00 98.88 91 GLN A O 1
ATOM 704 N N . ILE A 1 92 ? -1.513 -4.947 -0.218 1.00 98.94 92 ILE A N 1
ATOM 705 C CA . ILE A 1 92 ? -2.796 -4.267 -0.364 1.00 98.94 92 ILE A CA 1
ATOM 706 C C . ILE A 1 92 ? -3.699 -5.181 -1.182 1.00 98.94 92 ILE A C 1
ATOM 708 O O . ILE A 1 92 ? -3.332 -5.595 -2.285 1.00 98.94 92 ILE A O 1
ATOM 712 N N . GLY A 1 93 ? -4.850 -5.514 -0.611 1.00 98.88 93 GLY A N 1
ATOM 713 C CA . GLY A 1 93 ? -5.841 -6.419 -1.167 1.00 98.88 93 GLY A CA 1
ATOM 714 C C . GLY A 1 93 ? -6.509 -5.897 -2.434 1.00 98.88 93 GLY A C 1
ATOM 715 O O . GLY A 1 93 ? -6.075 -4.931 -3.071 1.00 98.88 93 GLY A O 1
ATOM 716 N N . LYS A 1 94 ? -7.561 -6.598 -2.838 1.00 98.94 94 LYS A N 1
ATOM 717 C CA . LYS A 1 94 ? -8.401 -6.273 -3.993 1.00 98.94 94 LYS A CA 1
ATOM 718 C C . LYS A 1 94 ? -9.443 -5.232 -3.620 1.00 98.94 94 LYS A C 1
ATOM 720 O O . LYS A 1 94 ? -9.951 -5.238 -2.504 1.00 98.94 94 LYS A O 1
ATOM 725 N N . ASN A 1 95 ? -9.828 -4.416 -4.597 1.00 98.88 95 ASN A N 1
ATOM 726 C CA . ASN A 1 95 ? -10.894 -3.419 -4.473 1.00 98.88 95 ASN A CA 1
ATOM 727 C C . ASN A 1 95 ? -10.716 -2.474 -3.273 1.00 98.88 95 ASN A C 1
ATOM 729 O O . ASN A 1 95 ? -11.697 -1.995 -2.704 1.00 98.88 95 ASN A O 1
ATOM 733 N N . CYS A 1 96 ? -9.475 -2.220 -2.863 1.00 98.94 96 CYS A N 1
ATOM 734 C CA . CYS A 1 96 ? -9.199 -1.259 -1.810 1.00 98.94 96 CYS A CA 1
ATOM 735 C C . CYS A 1 96 ? -9.212 0.157 -2.387 1.00 98.94 96 CYS A C 1
ATOM 737 O O . CYS A 1 96 ? -8.869 0.381 -3.550 1.00 98.94 96 CYS A O 1
ATOM 739 N N . HIS A 1 97 ? -9.538 1.136 -1.550 1.00 98.94 97 HIS A N 1
ATOM 740 C CA . HIS A 1 97 ? -9.382 2.549 -1.882 1.00 98.94 97 HIS A CA 1
ATOM 741 C C . HIS A 1 97 ? -8.393 3.172 -0.909 1.00 98.94 97 HIS A C 1
ATOM 743 O O . HIS A 1 97 ? -8.717 3.442 0.246 1.00 98.94 97 HIS A O 1
ATOM 749 N N . ILE A 1 98 ? -7.173 3.402 -1.387 1.00 98.88 98 ILE A N 1
ATOM 750 C CA . ILE A 1 98 ? -6.121 4.092 -0.647 1.00 98.88 98 ILE A CA 1
ATOM 751 C C . ILE A 1 98 ? -6.191 5.570 -1.010 1.00 98.88 98 ILE A C 1
ATOM 753 O O . ILE A 1 98 ? -5.673 5.986 -2.046 1.00 98.88 98 ILE A O 1
ATOM 757 N N . SER A 1 99 ? -6.886 6.344 -0.177 1.00 98.81 99 SER A N 1
ATOM 758 C CA . SER A 1 99 ? -7.224 7.740 -0.461 1.00 98.81 99 SER A CA 1
ATOM 759 C C . SER A 1 99 ? -6.000 8.658 -0.452 1.00 98.81 99 SER A C 1
ATOM 761 O O . SER A 1 99 ? -4.924 8.306 0.043 1.00 98.81 99 SER A O 1
ATOM 763 N N . ALA A 1 100 ? -6.178 9.875 -0.968 1.00 98.56 100 ALA A N 1
ATOM 764 C CA . ALA A 1 100 ? -5.098 10.835 -1.171 1.00 98.56 100 ALA A CA 1
ATOM 765 C C . ALA A 1 100 ? -4.217 11.067 0.073 1.00 98.56 100 ALA A C 1
ATOM 767 O O . ALA A 1 100 ? -4.707 11.181 1.198 1.00 98.56 100 ALA A O 1
ATOM 768 N N . GLY A 1 101 ? -2.900 11.134 -0.140 1.00 98.38 101 GLY A N 1
ATOM 769 C CA . GLY A 1 101 ? -1.891 11.335 0.910 1.00 98.38 101 GLY A CA 1
ATOM 770 C C . GLY A 1 101 ? -1.656 10.142 1.848 1.00 98.38 101 GLY A C 1
ATOM 771 O O . GLY A 1 101 ? -0.703 10.171 2.631 1.00 98.38 101 GLY A O 1
ATOM 772 N N . SER A 1 102 ? -2.478 9.091 1.766 1.00 98.75 102 SER A N 1
ATOM 773 C CA . SER A 1 102 ? -2.436 7.988 2.729 1.00 98.75 102 SER A CA 1
ATOM 774 C C . SER A 1 102 ? -1.231 7.073 2.524 1.00 98.75 102 SER A C 1
ATOM 776 O O . SER A 1 102 ? -0.818 6.797 1.395 1.00 98.75 102 SER A O 1
ATOM 778 N N . GLY A 1 103 ? -0.660 6.584 3.617 1.00 98.56 103 GLY A N 1
ATOM 779 C CA . GLY A 1 103 ? 0.501 5.706 3.610 1.00 98.56 103 GLY A CA 1
ATOM 780 C C . GLY A 1 103 ? 0.187 4.315 4.145 1.00 98.56 103 GLY A C 1
ATOM 781 O O . GLY A 1 103 ? -0.426 4.153 5.199 1.00 98.56 103 GLY A O 1
ATOM 782 N N . VAL A 1 104 ? 0.658 3.303 3.421 1.00 98.81 104 VAL A N 1
ATOM 783 C CA . VAL A 1 104 ? 0.784 1.929 3.905 1.00 98.81 104 VAL A CA 1
ATOM 784 C C . VAL A 1 104 ? 2.273 1.658 4.100 1.00 98.81 104 VAL A C 1
ATOM 786 O O . VAL A 1 104 ? 3.042 1.586 3.141 1.00 98.81 104 VAL A O 1
ATOM 789 N N . GLY A 1 105 ? 2.697 1.568 5.355 1.00 98.31 105 GLY A N 1
ATOM 790 C CA . GLY A 1 105 ? 4.092 1.489 5.764 1.00 98.31 105 GLY A CA 1
ATOM 791 C C . GLY A 1 105 ? 4.799 0.245 5.244 1.00 98.31 105 GLY A C 1
ATOM 792 O O . GLY A 1 105 ? 4.236 -0.848 5.194 1.00 98.31 105 GLY A O 1
ATOM 793 N N . GLY A 1 106 ? 6.067 0.411 4.879 1.00 97.31 106 GLY A N 1
ATOM 794 C CA . GLY A 1 106 ? 6.908 -0.691 4.433 1.00 97.31 106 GLY A CA 1
ATOM 795 C C . GLY A 1 106 ? 7.588 -1.404 5.591 1.00 97.31 106 GLY A C 1
ATOM 796 O O . GLY A 1 106 ? 8.012 -0.760 6.545 1.00 97.31 106 GLY A O 1
ATOM 797 N N . VAL A 1 107 ? 7.763 -2.717 5.464 1.00 97.50 107 VAL A N 1
ATOM 798 C CA . VAL A 1 107 ? 8.559 -3.526 6.393 1.00 97.50 107 VAL A CA 1
ATOM 799 C C . VAL A 1 107 ? 9.435 -4.454 5.566 1.00 97.50 107 VAL A C 1
ATOM 801 O O . VAL A 1 107 ? 8.952 -5.383 4.926 1.00 97.50 107 VAL A O 1
ATOM 804 N N . LEU A 1 108 ? 10.730 -4.156 5.515 1.00 93.56 108 LEU A N 1
ATOM 805 C CA . LEU A 1 108 ? 11.713 -4.998 4.829 1.00 93.56 108 LEU A CA 1
ATOM 806 C C . LEU A 1 108 ? 12.582 -5.775 5.816 1.00 93.56 108 LEU A C 1
ATOM 808 O O . LEU A 1 108 ? 12.978 -6.906 5.545 1.00 93.56 108 LEU A O 1
ATOM 812 N N . GLU A 1 109 ? 12.867 -5.146 6.949 1.00 93.56 109 GLU A N 1
ATOM 813 C CA . GLU A 1 109 ? 13.535 -5.737 8.091 1.00 93.56 109 GLU A CA 1
ATOM 814 C C . GLU A 1 109 ? 12.740 -5.377 9.355 1.00 93.56 109 GLU A C 1
ATOM 816 O O . GLU A 1 109 ? 12.128 -4.305 9.402 1.00 93.56 109 GLU A O 1
ATOM 821 N N . PRO A 1 110 ? 12.740 -6.258 10.366 1.00 94.31 110 PRO A N 1
ATOM 822 C CA . PRO A 1 110 ? 13.457 -7.534 10.401 1.00 94.31 110 PRO A CA 1
ATOM 823 C C . PRO A 1 110 ? 12.755 -8.629 9.566 1.00 94.31 110 PRO A C 1
ATOM 825 O O . PRO A 1 110 ? 11.558 -8.551 9.316 1.00 94.31 110 PRO A O 1
ATOM 828 N N . ALA A 1 111 ? 13.496 -9.642 9.102 1.00 89.88 111 ALA A N 1
ATOM 829 C CA . ALA A 1 111 ? 13.003 -10.601 8.096 1.00 89.88 111 ALA A CA 1
ATOM 830 C C . ALA A 1 111 ? 11.804 -11.454 8.555 1.00 89.88 111 ALA A C 1
ATOM 832 O O . ALA A 1 111 ? 11.039 -11.938 7.727 1.00 89.88 111 ALA A O 1
ATOM 833 N N . GLN A 1 112 ? 11.651 -11.646 9.865 1.00 93.69 112 GLN A N 1
ATOM 834 C CA . GLN A 1 112 ? 10.529 -12.350 10.483 1.00 93.69 112 GLN A CA 1
ATOM 835 C C . GLN A 1 112 ? 9.277 -11.481 10.665 1.00 93.69 112 GLN A C 1
ATOM 837 O O . GLN A 1 112 ? 8.225 -12.012 11.015 1.00 93.69 112 GLN A O 1
ATOM 842 N N . ALA A 1 113 ? 9.387 -10.156 10.513 1.00 95.12 113 ALA A N 1
ATOM 843 C CA . ALA A 1 113 ? 8.245 -9.273 10.688 1.00 95.12 113 ALA A CA 1
ATOM 844 C C . ALA A 1 113 ? 7.274 -9.424 9.518 1.00 95.12 113 ALA A C 1
ATOM 846 O O . ALA A 1 113 ? 7.674 -9.497 8.354 1.00 95.12 113 ALA A O 1
ATOM 847 N N . LEU A 1 114 ? 5.983 -9.431 9.843 1.00 96.56 114 LEU A N 1
ATOM 848 C CA . LEU A 1 114 ? 4.955 -9.321 8.825 1.00 96.56 114 LEU A CA 1
ATOM 849 C C . LEU A 1 114 ? 5.007 -7.921 8.200 1.00 96.56 114 LEU A C 1
ATOM 851 O O . LEU A 1 114 ? 5.233 -6.934 8.910 1.00 96.56 114 LEU A O 1
ATOM 855 N N . PRO A 1 115 ? 4.787 -7.813 6.882 1.00 97.94 115 PRO A N 1
ATOM 856 C CA . PRO A 1 115 ? 4.553 -6.521 6.270 1.00 97.94 115 PRO A CA 1
ATOM 857 C C . PRO A 1 115 ? 3.249 -5.912 6.772 1.00 97.94 115 PRO A C 1
ATOM 859 O O . PRO A 1 115 ? 2.399 -6.600 7.332 1.00 97.94 115 PRO A O 1
ATOM 862 N N . THR A 1 116 ? 3.067 -4.614 6.538 1.00 98.81 116 THR A N 1
ATOM 863 C CA . THR A 1 116 ? 1.752 -3.993 6.714 1.00 98.81 116 THR A CA 1
ATOM 864 C C . THR A 1 116 ? 0.786 -4.599 5.700 1.00 98.81 116 THR A C 1
ATOM 866 O O . THR A 1 116 ? 1.109 -4.671 4.507 1.00 98.81 116 THR A O 1
ATOM 869 N N . ILE A 1 117 ? -0.376 -5.044 6.174 1.00 98.94 117 ILE A N 1
ATOM 870 C CA . ILE A 1 117 ? -1.382 -5.729 5.362 1.00 98.94 117 ILE A CA 1
ATOM 871 C C . ILE A 1 117 ? -2.680 -4.931 5.414 1.00 98.94 117 ILE A C 1
ATOM 873 O O . ILE A 1 117 ? -3.223 -4.668 6.483 1.00 98.94 117 ILE A O 1
ATOM 877 N N . ILE A 1 118 ? -3.187 -4.584 4.240 1.00 98.88 118 ILE A N 1
ATOM 878 C CA . ILE A 1 118 ? -4.530 -4.068 4.023 1.00 98.88 118 ILE A CA 1
ATOM 879 C C . ILE A 1 118 ? -5.292 -5.173 3.296 1.00 98.88 118 ILE A C 1
ATOM 881 O O . ILE A 1 118 ? -4.975 -5.460 2.144 1.00 98.88 118 ILE A O 1
ATOM 885 N N . GLU A 1 119 ? -6.237 -5.832 3.962 1.00 98.94 119 GLU A N 1
ATOM 886 C CA . GLU A 1 119 ? -7.038 -6.897 3.346 1.00 98.94 119 GLU A CA 1
ATOM 887 C C . GLU A 1 119 ? -8.026 -6.339 2.302 1.00 98.94 119 GLU A C 1
ATOM 889 O O . GLU A 1 119 ? -8.091 -5.131 2.061 1.00 98.94 119 GLU A O 1
ATOM 894 N N . ASP A 1 120 ? -8.757 -7.231 1.632 1.00 98.94 120 ASP A N 1
ATOM 895 C CA . ASP A 1 120 ? -9.654 -6.887 0.526 1.00 98.94 120 ASP A CA 1
ATOM 896 C C . ASP A 1 120 ? -10.759 -5.896 0.958 1.00 98.94 120 ASP A C 1
ATOM 898 O O . ASP A 1 120 ? -11.194 -5.851 2.110 1.00 98.94 120 ASP A O 1
ATOM 902 N N . ASN A 1 121 ? -11.244 -5.098 0.006 1.00 98.88 121 ASN A N 1
ATOM 903 C CA . ASN A 1 121 ? -12.385 -4.187 0.158 1.00 98.88 121 ASN A CA 1
ATOM 904 C C . ASN A 1 121 ? -12.216 -3.102 1.245 1.00 98.88 121 ASN A C 1
ATOM 906 O O . ASN A 1 121 ? -13.205 -2.539 1.714 1.00 98.88 121 ASN A O 1
ATOM 910 N N . VAL A 1 122 ? -10.985 -2.795 1.663 1.00 98.94 122 VAL A N 1
ATOM 911 C CA . VAL A 1 122 ? -10.722 -1.757 2.670 1.00 98.94 122 VAL A CA 1
ATOM 912 C C . VAL A 1 122 ? -10.762 -0.360 2.053 1.00 98.94 122 VAL A C 1
ATOM 914 O O . VAL A 1 122 ? -10.127 -0.087 1.031 1.00 98.94 122 VAL A O 1
ATOM 917 N N . PHE A 1 123 ? -11.429 0.563 2.743 1.00 98.94 123 PHE A N 1
ATOM 918 C CA . PHE A 1 123 ? -11.321 1.997 2.492 1.00 98.94 123 PHE A CA 1
ATOM 919 C C . PHE A 1 123 ? -10.366 2.628 3.512 1.00 98.94 123 PHE A C 1
ATOM 921 O O . PHE A 1 123 ? -10.649 2.641 4.711 1.00 98.94 123 PHE A O 1
ATOM 928 N N . LEU A 1 124 ? -9.241 3.172 3.042 1.00 98.81 124 LEU A N 1
ATOM 929 C CA . LEU A 1 124 ? -8.307 3.955 3.849 1.00 98.81 124 LEU A CA 1
ATOM 930 C C . LEU A 1 124 ? -8.496 5.436 3.517 1.00 98.81 124 LEU A C 1
ATOM 932 O O . LEU A 1 124 ? -8.084 5.888 2.448 1.00 98.81 124 LEU A O 1
ATOM 936 N N . GLY A 1 125 ? -9.146 6.173 4.417 1.00 98.75 125 GLY A N 1
ATOM 937 C CA . GLY A 1 125 ? -9.464 7.587 4.242 1.00 98.75 125 GLY A CA 1
ATOM 938 C C . GLY A 1 125 ? -8.230 8.481 4.181 1.00 98.75 125 GLY A C 1
ATOM 939 O O . GLY A 1 125 ? -7.169 8.137 4.696 1.00 98.75 125 GLY A O 1
ATOM 940 N N . ALA A 1 126 ? -8.382 9.643 3.543 1.00 98.69 126 ALA A N 1
ATOM 941 C CA . ALA A 1 126 ? -7.279 10.538 3.201 1.00 98.69 126 ALA A CA 1
ATOM 942 C C . ALA A 1 126 ? -6.394 10.918 4.399 1.00 98.69 126 ALA A C 1
ATOM 944 O O . ALA A 1 126 ? -6.870 11.053 5.529 1.00 98.69 126 ALA A O 1
ATOM 945 N N . MET A 1 127 ? -5.106 11.143 4.124 1.00 98.38 127 MET A N 1
ATOM 946 C CA . MET A 1 127 ? -4.089 11.505 5.122 1.00 98.38 127 MET A CA 1
ATOM 947 C C . MET A 1 127 ? -3.966 10.504 6.283 1.00 98.38 127 MET A C 1
ATOM 949 O O . MET A 1 127 ? -3.529 10.876 7.370 1.00 98.38 127 MET A O 1
ATOM 953 N N . SER A 1 128 ? -4.359 9.248 6.070 1.00 98.69 128 SER A N 1
ATOM 954 C CA . SER A 1 128 ? -4.183 8.187 7.061 1.00 98.69 128 SER A CA 1
ATOM 955 C C . SER A 1 128 ? -2.893 7.414 6.829 1.00 98.69 128 SER A C 1
ATOM 957 O O . SER A 1 128 ? -2.421 7.278 5.706 1.00 98.69 128 SER A O 1
ATOM 959 N N . GLU A 1 129 ? -2.334 6.856 7.887 1.00 98.75 129 GLU A N 1
ATOM 960 C CA . GLU A 1 129 ? -1.066 6.149 7.893 1.00 98.75 129 GLU A CA 1
ATOM 961 C C . GLU A 1 129 ? -1.237 4.848 8.693 1.00 98.75 129 GLU A C 1
ATOM 963 O O . GLU A 1 129 ? -1.598 4.872 9.871 1.00 98.75 129 GLU A O 1
ATOM 968 N N . VAL A 1 130 ? -0.994 3.706 8.049 1.00 98.81 130 VAL A N 1
ATOM 969 C CA . VAL A 1 130 ? -1.002 2.376 8.678 1.00 98.81 130 VAL A CA 1
ATOM 970 C C . VAL A 1 130 ? 0.383 1.776 8.498 1.00 98.81 130 VAL A C 1
ATOM 972 O O . VAL A 1 130 ? 0.837 1.645 7.366 1.00 98.81 130 VAL A O 1
ATOM 975 N N . VAL A 1 131 ? 1.089 1.453 9.580 1.00 98.69 131 VAL A N 1
ATOM 976 C CA . VAL A 1 131 ? 2.536 1.160 9.541 1.00 98.69 131 VAL A CA 1
ATOM 977 C C . VAL A 1 131 ? 2.920 -0.046 10.396 1.00 98.69 131 VAL A C 1
ATOM 979 O O . VAL A 1 131 ? 2.087 -0.642 11.068 1.00 98.69 131 VAL A O 1
ATOM 982 N N . GLU A 1 132 ? 4.209 -0.401 10.375 1.00 98.12 132 GLU A N 1
ATOM 983 C CA . GLU A 1 132 ? 4.832 -1.324 11.338 1.00 98.12 132 GLU A CA 1
ATOM 984 C C . GLU A 1 132 ? 4.228 -2.740 11.357 1.00 98.12 132 GLU A C 1
ATOM 986 O O . GLU A 1 132 ? 4.237 -3.413 12.385 1.00 98.12 132 GLU A O 1
ATOM 991 N N . GLY A 1 133 ? 3.699 -3.221 10.229 1.00 98.06 133 GLY A N 1
ATOM 992 C CA . GLY A 1 133 ? 3.121 -4.566 10.167 1.00 98.06 133 GLY A CA 1
ATOM 993 C C . GLY A 1 133 ? 1.699 -4.657 10.719 1.00 98.06 133 GLY A C 1
ATOM 994 O O . GLY A 1 133 ? 1.223 -5.758 10.988 1.00 98.06 133 GLY A O 1
ATOM 995 N N . VAL A 1 134 ? 1.021 -3.519 10.909 1.00 98.75 134 VAL A N 1
ATOM 996 C CA . VAL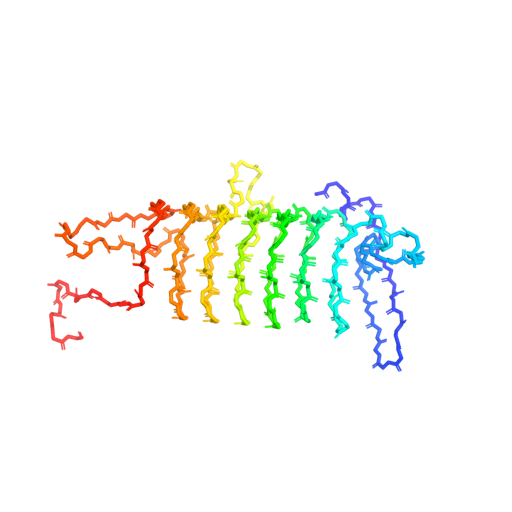 A 1 134 ? -0.403 -3.504 11.258 1.00 98.75 134 VAL A CA 1
ATOM 997 C C . VAL A 1 134 ? -1.216 -4.202 10.165 1.00 98.75 134 VAL A C 1
ATOM 999 O O . VAL A 1 134 ? -0.952 -4.038 8.969 1.00 98.75 134 VAL A O 1
ATOM 1002 N N . ILE A 1 135 ? -2.217 -4.974 10.590 1.00 98.88 135 ILE A N 1
ATOM 1003 C CA . ILE A 1 135 ? -3.149 -5.680 9.708 1.00 98.88 135 ILE A CA 1
ATOM 1004 C C . ILE A 1 135 ? -4.522 -5.015 9.795 1.00 98.88 135 ILE A C 1
ATOM 1006 O O . ILE A 1 135 ? -5.125 -4.968 10.870 1.00 98.88 135 ILE A O 1
ATOM 1010 N N . VAL A 1 136 ? -5.028 -4.529 8.662 1.00 98.88 136 VAL A N 1
ATOM 1011 C CA . VAL A 1 136 ? -6.394 -4.017 8.526 1.00 98.88 136 VAL A CA 1
ATOM 1012 C C . VAL A 1 136 ? -7.280 -5.104 7.944 1.00 98.88 136 VAL A C 1
ATOM 1014 O O . VAL A 1 136 ? -7.079 -5.495 6.797 1.00 98.88 136 VAL A O 1
ATOM 1017 N N . GLY A 1 137 ? -8.239 -5.578 8.741 1.00 98.81 137 GLY A N 1
ATOM 1018 C CA . GLY A 1 137 ? -9.159 -6.635 8.343 1.00 98.81 137 GLY A CA 1
ATOM 1019 C C . GLY A 1 137 ? -10.084 -6.237 7.192 1.00 98.81 137 GLY A C 1
ATOM 1020 O O . GLY A 1 137 ? -10.445 -5.063 7.054 1.00 98.81 137 GLY A O 1
ATOM 1021 N N . GLU A 1 138 ? -10.495 -7.232 6.410 1.00 98.88 138 GLU A N 1
ATOM 1022 C CA . GLU A 1 138 ? -11.317 -7.094 5.204 1.00 98.88 138 GLU A CA 1
ATOM 1023 C C . GLU A 1 138 ? -12.528 -6.174 5.409 1.00 98.88 138 GLU A C 1
ATOM 1025 O O . GLU A 1 138 ? -13.185 -6.214 6.450 1.00 98.88 138 GLU A O 1
ATOM 1030 N N . GLY A 1 139 ? -12.839 -5.342 4.413 1.00 98.75 139 GLY A N 1
ATOM 1031 C CA . GLY A 1 139 ? -14.059 -4.529 4.396 1.00 98.75 139 GLY A CA 1
ATOM 1032 C C . GLY A 1 139 ? -14.092 -3.397 5.425 1.00 98.75 139 GLY A C 1
ATOM 1033 O O . GLY A 1 139 ? -15.134 -2.769 5.613 1.00 98.75 139 GLY A O 1
ATOM 1034 N N . SER A 1 140 ? -12.984 -3.142 6.125 1.00 98.88 140 SER A N 1
ATOM 1035 C CA . SER A 1 140 ? -12.905 -2.058 7.104 1.00 98.88 140 SER A CA 1
ATOM 1036 C C . SER A 1 140 ? -12.863 -0.683 6.435 1.00 98.88 140 SER A C 1
ATOM 1038 O O . SER A 1 140 ? -12.326 -0.506 5.341 1.00 98.88 140 SER A O 1
ATOM 1040 N N . VAL A 1 141 ? -13.391 0.317 7.135 1.00 98.88 141 VAL A N 1
ATOM 1041 C CA . VAL A 1 141 ? -13.438 1.715 6.705 1.00 98.88 141 VAL A CA 1
ATOM 1042 C C . VAL A 1 141 ? -12.720 2.567 7.739 1.00 98.88 141 VAL A C 1
ATOM 1044 O O . VAL A 1 141 ? -13.187 2.734 8.866 1.00 98.88 141 VAL A O 1
ATOM 1047 N N . LEU A 1 142 ? -11.577 3.123 7.357 1.00 98.75 142 LEU A N 1
ATOM 1048 C CA . LEU A 1 142 ? -10.825 4.068 8.168 1.00 98.75 142 LEU A CA 1
ATOM 1049 C C . LEU A 1 142 ? -11.166 5.478 7.691 1.00 98.75 142 LEU A C 1
ATOM 1051 O O . LEU A 1 142 ? -11.041 5.783 6.505 1.00 98.75 142 LEU A O 1
ATOM 1055 N N . SER A 1 143 ? -11.605 6.337 8.611 1.00 98.50 143 SER A N 1
ATOM 1056 C CA . SER A 1 143 ? -11.826 7.757 8.329 1.00 98.50 143 SER A CA 1
ATOM 1057 C C . SER A 1 143 ? -10.510 8.475 7.992 1.00 98.50 143 SER A C 1
ATOM 1059 O O . SER A 1 143 ? -9.436 7.878 7.982 1.00 98.50 143 SER A O 1
ATOM 1061 N N . MET A 1 144 ? -10.588 9.770 7.699 1.00 98.38 144 MET A N 1
ATOM 1062 C CA . MET A 1 144 ? -9.407 10.596 7.448 1.00 98.38 144 MET A CA 1
ATOM 1063 C C . MET A 1 144 ? -8.542 10.761 8.703 1.00 98.38 144 MET A C 1
ATOM 1065 O O . MET A 1 144 ? -9.062 10.831 9.819 1.00 98.38 144 MET A O 1
ATOM 1069 N N . GLY A 1 145 ? -7.230 10.906 8.505 1.00 97.44 145 GLY A N 1
ATOM 1070 C CA . GLY A 1 145 ? -6.284 11.257 9.568 1.00 9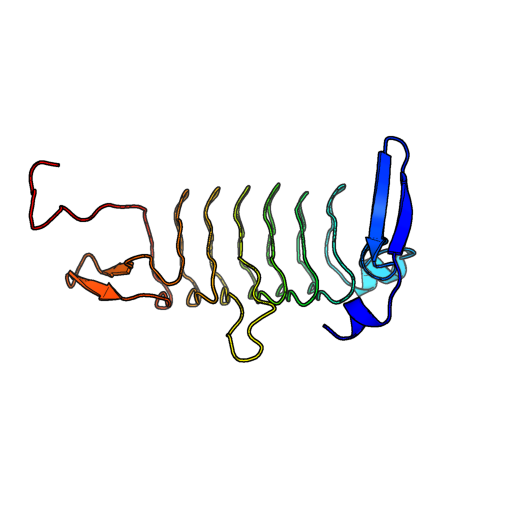7.44 145 GLY A CA 1
ATOM 1071 C C . GLY A 1 145 ? -6.042 10.157 10.604 1.00 97.44 145 GLY A C 1
ATOM 1072 O O . GLY A 1 145 ? -5.681 10.457 11.742 1.00 97.44 145 GLY A O 1
ATOM 1073 N N . MET A 1 146 ? -6.260 8.889 10.252 1.00 98.00 146 MET A N 1
ATOM 1074 C CA . MET A 1 146 ? -5.931 7.773 11.137 1.00 98.00 146 MET A CA 1
ATOM 1075 C C . MET A 1 146 ? -4.423 7.528 11.158 1.00 98.00 146 MET A C 1
ATOM 1077 O O . MET A 1 146 ? -3.838 7.320 10.107 1.00 98.00 146 MET A O 1
ATOM 1081 N N . CYS A 1 147 ? -3.800 7.461 12.335 1.00 97.94 147 CYS A N 1
ATOM 1082 C CA . CYS A 1 147 ? -2.379 7.118 12.482 1.00 97.94 147 CYS A CA 1
ATOM 1083 C C . CYS A 1 147 ? -2.236 5.838 13.313 1.00 97.94 147 CYS A C 1
ATOM 1085 O O . CYS A 1 147 ? -2.367 5.868 14.540 1.00 97.94 147 CYS A O 1
ATOM 1087 N N . ILE A 1 148 ? -1.995 4.704 12.655 1.00 98.44 148 ILE A N 1
ATOM 1088 C CA . ILE A 1 148 ? -2.037 3.376 13.275 1.00 98.44 148 ILE A CA 1
ATOM 1089 C C . ILE A 1 148 ? -0.700 2.660 13.081 1.00 98.44 148 ILE A C 1
ATOM 1091 O O . ILE A 1 148 ? -0.390 2.175 11.995 1.00 98.44 148 ILE A O 1
ATOM 1095 N N . GLY A 1 149 ? 0.078 2.579 14.158 1.00 98.38 149 GLY A N 1
ATOM 1096 C CA . GLY A 1 149 ? 1.244 1.703 14.278 1.00 98.38 149 GLY A CA 1
ATOM 1097 C C . GLY A 1 149 ? 1.043 0.654 15.369 1.00 98.38 149 GLY A C 1
ATOM 1098 O O . GLY A 1 149 ? -0.041 0.533 15.946 1.00 98.38 149 GLY A O 1
ATOM 1099 N N . GLN A 1 150 ? 2.101 -0.081 15.707 1.00 97.81 150 GLN A N 1
ATOM 1100 C CA . GLN A 1 150 ? 2.061 -1.130 16.737 1.00 97.81 150 GLN A CA 1
ATOM 1101 C C . GLN A 1 150 ? 1.808 -0.576 18.146 1.00 97.81 150 GLN A C 1
ATOM 1103 O O . GLN A 1 150 ? 1.338 -1.294 19.025 1.00 97.81 150 GLN A O 1
ATOM 1108 N N . SER A 1 151 ? 2.091 0.710 18.370 1.00 97.62 151 SER A N 1
ATOM 1109 C CA . SER A 1 151 ? 1.855 1.398 19.647 1.00 97.62 151 SER A CA 1
ATOM 1110 C C . SER A 1 151 ? 0.501 2.116 19.731 1.00 97.62 151 SER A C 1
ATOM 1112 O O . SER A 1 151 ? 0.127 2.599 20.804 1.00 97.62 151 SER A O 1
ATOM 1114 N N . THR A 1 152 ? -0.258 2.181 18.632 1.00 98.31 152 THR A N 1
ATOM 1115 C CA . THR A 1 152 ? -1.554 2.865 18.609 1.00 98.31 152 THR A CA 1
ATOM 1116 C C . THR A 1 152 ? -2.611 2.018 19.310 1.00 98.31 152 THR A C 1
ATOM 1118 O O . THR A 1 152 ? -2.875 0.883 18.918 1.00 98.31 152 THR A O 1
ATOM 1121 N N . LYS A 1 153 ? -3.261 2.596 20.324 1.00 97.75 153 LYS A N 1
ATOM 1122 C CA . LYS A 1 153 ? -4.425 1.992 20.982 1.00 97.75 153 LYS A CA 1
ATOM 1123 C C . LYS A 1 153 ? -5.611 1.964 20.026 1.00 97.75 153 LYS A C 1
ATOM 1125 O O . LYS A 1 153 ? -6.061 3.018 19.582 1.00 97.75 153 LYS A O 1
ATOM 1130 N N . ILE A 1 154 ? -6.148 0.778 19.778 1.00 98.12 154 ILE A N 1
ATOM 1131 C CA . ILE A 1 154 ? -7.394 0.579 19.041 1.00 98.12 154 ILE A CA 1
ATOM 1132 C C . ILE A 1 154 ? -8.463 0.254 20.076 1.00 98.12 154 ILE A C 1
ATOM 1134 O O . ILE A 1 154 ? -8.321 -0.708 20.823 1.00 98.12 154 ILE A O 1
ATOM 1138 N N . VAL A 1 155 ? -9.498 1.085 20.165 1.00 97.88 155 VAL A N 1
ATOM 1139 C CA . VAL A 1 155 ? -10.507 0.981 21.224 1.00 97.88 155 VAL A CA 1
ATOM 1140 C C . VAL A 1 155 ? -11.852 0.635 20.611 1.00 97.88 155 VAL A C 1
ATOM 1142 O O . VAL A 1 155 ? -12.378 1.401 19.801 1.00 97.88 155 VAL A O 1
ATOM 1145 N N . ASP A 1 156 ? -12.441 -0.481 21.029 1.00 97.56 156 ASP A N 1
ATOM 1146 C CA . ASP A 1 156 ? -13.843 -0.751 20.732 1.00 97.56 156 ASP A CA 1
ATOM 1147 C C . ASP A 1 156 ? -14.711 0.122 21.645 1.00 97.56 156 ASP A C 1
ATOM 1149 O O . ASP A 1 156 ? -14.758 -0.050 22.862 1.00 97.56 156 ASP A O 1
ATOM 1153 N N . ARG A 1 157 ? -15.425 1.083 21.054 1.00 96.38 157 ARG A N 1
ATOM 1154 C CA . ARG A 1 157 ? -16.292 2.008 21.797 1.00 96.38 157 ARG A CA 1
ATOM 1155 C C . ARG A 1 157 ? -17.421 1.298 22.556 1.00 96.38 157 ARG A C 1
ATOM 1157 O O . ARG A 1 157 ? -17.898 1.834 23.551 1.00 96.38 157 ARG A O 1
ATOM 1164 N N . LYS A 1 158 ? -17.908 0.154 22.069 1.00 95.06 158 LYS A N 1
ATOM 1165 C CA . LYS A 1 158 ? -19.032 -0.576 22.673 1.00 95.06 158 LYS A CA 1
ATOM 1166 C C . LYS A 1 158 ? -18.594 -1.357 23.906 1.00 95.06 158 LYS A C 1
ATOM 1168 O O . LYS A 1 158 ? -19.339 -1.395 24.879 1.00 95.06 158 LYS A O 1
ATOM 1173 N N . THR A 1 159 ? -17.421 -1.984 23.855 1.00 96.25 159 THR A N 1
ATOM 1174 C CA . THR A 1 159 ? -16.932 -2.871 24.926 1.00 96.25 159 THR A CA 1
ATOM 1175 C C . THR A 1 159 ? -15.903 -2.200 25.835 1.00 96.25 159 THR A C 1
ATOM 1177 O O . THR A 1 159 ? -15.705 -2.637 26.966 1.00 96.25 159 THR A O 1
ATOM 1180 N N . GLY A 1 160 ? -15.249 -1.137 25.362 1.00 95.31 160 GLY A N 1
ATOM 1181 C CA . GLY A 1 160 ? -14.102 -0.510 26.016 1.00 95.31 160 GLY A CA 1
ATOM 1182 C C . GLY A 1 160 ? -12.802 -1.312 25.886 1.00 95.31 160 GLY A C 1
ATOM 1183 O O . GLY A 1 160 ? -11.797 -0.926 26.484 1.00 95.31 160 GLY A O 1
ATOM 1184 N N . GLU A 1 161 ? -12.805 -2.417 25.134 1.00 97.06 161 GLU A N 1
ATOM 1185 C CA . GLU A 1 161 ? -11.621 -3.244 24.911 1.00 97.06 161 GLU A CA 1
ATOM 1186 C C . GLU A 1 161 ? -10.554 -2.465 24.134 1.00 97.06 161 GLU A C 1
ATOM 1188 O O . GLU A 1 161 ? -10.863 -1.745 23.182 1.00 97.06 161 GLU A O 1
ATOM 1193 N N . ILE A 1 162 ? -9.292 -2.613 24.549 1.00 97.56 162 ILE A N 1
ATOM 1194 C CA . ILE A 1 162 ? -8.140 -1.991 23.8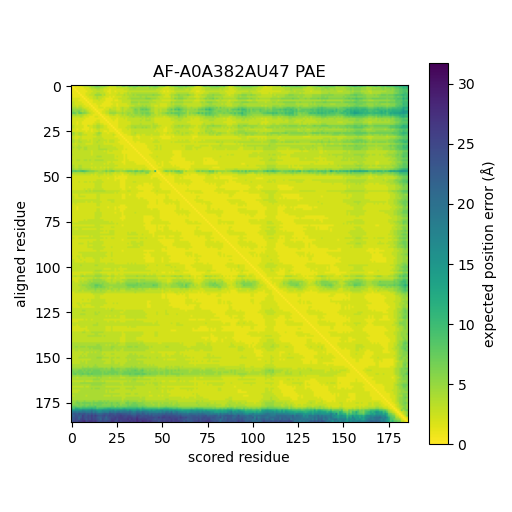96 1.00 97.56 162 ILE A CA 1
ATOM 1195 C C . ILE A 1 162 ? -7.269 -3.081 23.283 1.00 97.56 162 ILE A C 1
ATOM 1197 O O . ILE A 1 162 ? -6.714 -3.914 23.999 1.00 97.56 162 ILE A O 1
ATOM 1201 N N . THR A 1 163 ? -7.097 -3.016 21.971 1.00 98.06 163 THR A N 1
ATOM 1202 C CA . THR A 1 163 ? -6.230 -3.893 21.185 1.00 98.06 163 THR A CA 1
ATOM 1203 C C . THR A 1 163 ? -5.159 -3.079 20.452 1.00 98.06 163 THR A C 1
ATOM 1205 O O . THR A 1 163 ? -5.140 -1.846 20.503 1.00 98.06 163 THR A O 1
ATOM 1208 N N . TYR A 1 164 ? -4.219 -3.777 19.812 1.00 98.44 164 TYR A N 1
ATOM 1209 C CA . TYR A 1 164 ? -3.084 -3.192 19.095 1.00 98.44 164 TYR A CA 1
ATOM 1210 C C . TYR A 1 164 ? -2.757 -4.042 17.867 1.00 98.44 164 TYR A C 1
ATOM 1212 O O . TYR A 1 164 ? -3.008 -5.248 17.859 1.00 98.44 164 TYR A O 1
ATOM 1220 N N . GLY A 1 165 ? -2.178 -3.428 16.835 1.00 97.38 165 GLY A N 1
ATOM 1221 C CA . GLY A 1 165 ? -1.565 -4.146 15.710 1.00 97.38 165 GLY A CA 1
ATOM 1222 C C . GLY A 1 165 ? -2.530 -4.796 14.709 1.00 97.38 165 GLY A C 1
ATOM 1223 O O . GLY A 1 165 ? -2.140 -5.053 13.572 1.00 97.38 165 GLY A O 1
ATOM 1224 N N . LYS A 1 166 ? -3.790 -5.049 15.080 1.00 98.31 166 LYS A N 1
ATOM 1225 C CA . LYS A 1 166 ? -4.781 -5.678 14.203 1.00 98.31 166 LYS A CA 1
ATOM 1226 C C . LYS A 1 166 ? -6.156 -5.045 14.351 1.00 98.31 166 LYS A C 1
ATOM 1228 O O . LYS A 1 166 ? -6.684 -4.938 15.453 1.00 98.31 166 LYS A O 1
ATOM 1233 N N . ILE A 1 167 ? -6.748 -4.691 13.217 1.00 98.50 167 ILE A N 1
ATOM 1234 C CA . ILE A 1 167 ? -8.121 -4.204 13.113 1.00 98.50 167 ILE A CA 1
ATOM 1235 C C . ILE A 1 167 ? -9.017 -5.369 12.669 1.00 98.50 167 ILE A C 1
ATOM 1237 O O . ILE A 1 167 ? -8.709 -5.999 11.654 1.00 98.50 167 ILE A O 1
ATOM 1241 N N . PRO A 1 168 ? -10.104 -5.683 13.399 1.00 98.19 168 PRO A N 1
ATOM 1242 C CA . PRO A 1 168 ? -11.056 -6.714 12.988 1.00 98.19 168 PRO A CA 1
ATOM 1243 C C . PRO A 1 168 ? -11.730 -6.386 11.643 1.00 98.19 168 PRO A C 1
ATOM 1245 O O . PRO A 1 168 ? -11.931 -5.204 11.356 1.00 98.19 168 PRO A O 1
ATOM 1248 N N . PRO A 1 169 ? -12.137 -7.389 10.843 1.00 98.62 169 PRO A N 1
ATOM 1249 C CA . PRO A 1 169 ? -12.890 -7.161 9.610 1.00 98.62 169 PRO A CA 1
ATOM 1250 C C . PRO A 1 169 ? -14.159 -6.330 9.824 1.00 98.62 169 PRO A C 1
ATOM 1252 O O . PRO A 1 169 ? -14.778 -6.387 10.889 1.00 98.62 169 PRO A O 1
ATOM 1255 N N . TYR A 1 170 ? -14.561 -5.594 8.789 1.00 98.50 170 TYR A N 1
ATOM 1256 C CA . TYR A 1 170 ? -15.765 -4.760 8.748 1.00 98.50 170 TYR A CA 1
ATOM 1257 C C . TYR A 1 170 ? -15.838 -3.710 9.868 1.00 98.50 170 TYR A C 1
ATOM 1259 O O . TYR A 1 170 ? -16.922 -3.299 10.292 1.00 98.50 170 TYR A O 1
ATOM 1267 N N . SER A 1 171 ? -14.680 -3.257 10.354 1.00 98.44 171 SER A N 1
ATOM 1268 C CA . SER A 1 171 ? -14.607 -2.210 11.370 1.00 98.44 171 SER A CA 1
ATOM 1269 C C . SER A 1 171 ? -14.741 -0.825 10.745 1.00 98.44 171 SER A C 1
ATOM 1271 O O . SER A 1 171 ? -14.186 -0.556 9.683 1.00 98.44 171 SER A O 1
ATOM 1273 N N . VAL A 1 172 ? -15.410 0.091 11.446 1.00 98.62 172 VAL A N 1
ATOM 1274 C CA . VAL A 1 172 ? -15.426 1.520 11.100 1.00 98.62 172 VAL A CA 1
ATOM 1275 C C . VAL A 1 172 ? -14.613 2.280 12.138 1.00 98.62 172 VAL A C 1
ATOM 1277 O O . VAL A 1 172 ? -14.963 2.282 13.319 1.00 98.62 172 VAL A O 1
ATOM 1280 N N . LEU A 1 173 ? -13.525 2.912 11.702 1.00 98.31 173 LEU A N 1
ATOM 1281 C CA . LEU A 1 173 ? -12.576 3.603 12.568 1.00 98.31 173 LEU A CA 1
ATOM 1282 C C . LEU A 1 173 ? -12.650 5.110 12.356 1.00 98.31 173 LEU A C 1
ATOM 1284 O O . LEU A 1 173 ? -12.663 5.605 11.229 1.00 98.31 173 LEU A O 1
ATOM 1288 N N . VAL A 1 174 ? -12.632 5.837 13.467 1.00 98.25 174 VAL A N 1
ATOM 1289 C CA . VAL A 1 174 ? -12.529 7.295 13.509 1.00 98.25 174 VAL A CA 1
ATOM 1290 C C . VAL A 1 174 ? -11.435 7.687 14.500 1.00 98.25 174 VAL A C 1
ATOM 1292 O O . VAL A 1 174 ? -11.232 6.965 15.483 1.00 98.25 174 VAL A O 1
ATOM 1295 N N . PRO A 1 175 ? -10.729 8.807 14.275 1.00 96.81 175 PRO A N 1
ATOM 1296 C CA . PRO A 1 175 ? -9.746 9.285 15.233 1.00 96.81 175 PRO A CA 1
ATOM 1297 C C . PRO A 1 175 ? -10.440 9.684 16.537 1.00 96.81 175 PRO A C 1
ATOM 1299 O O . PRO A 1 175 ? -11.574 10.167 16.544 1.00 96.81 175 PRO A O 1
ATOM 1302 N N . GLY A 1 176 ? -9.747 9.488 17.652 1.00 95.12 176 GLY A N 1
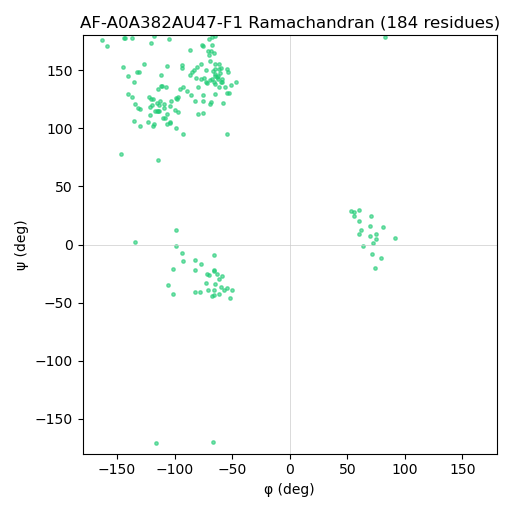ATOM 1303 C CA . GLY A 1 176 ? -10.252 9.816 18.977 1.00 95.12 176 GLY A CA 1
ATOM 1304 C C . GLY A 1 176 ? -9.128 9.888 19.999 1.00 95.12 176 GLY A C 1
ATOM 1305 O O . GLY A 1 176 ? -7.969 9.606 19.695 1.00 95.12 176 GLY A O 1
ATOM 1306 N N . SER A 1 177 ? -9.483 10.261 21.221 1.00 94.12 177 SER A N 1
ATOM 1307 C CA . SER A 1 177 ? -8.573 10.325 22.360 1.00 94.12 177 SER A CA 1
ATOM 1308 C C . SER A 1 177 ? -9.133 9.525 23.534 1.00 94.12 177 SER A C 1
ATOM 1310 O O . SER A 1 177 ? -10.338 9.300 23.650 1.00 94.12 177 SER A O 1
ATOM 1312 N N . LEU A 1 178 ? -8.234 9.073 24.406 1.00 91.94 178 LEU A N 1
ATOM 1313 C CA . LEU A 1 178 ? -8.585 8.521 25.709 1.00 91.94 178 LEU A CA 1
ATOM 1314 C C . LEU A 1 178 ? -8.191 9.543 26.777 1.00 91.94 178 LEU A C 1
ATOM 1316 O O . LEU A 1 178 ? -7.076 10.061 26.697 1.00 91.94 178 LEU A O 1
ATOM 1320 N N . PRO A 1 179 ? -9.046 9.803 27.780 1.00 89.50 179 PRO A N 1
ATOM 1321 C CA . PRO A 1 179 ? -8.676 10.675 28.885 1.00 89.50 179 PRO A CA 1
ATOM 1322 C C . PRO A 1 179 ? -7.493 10.079 29.654 1.00 89.50 179 PRO A C 1
ATOM 1324 O O . PRO A 1 179 ? -7.394 8.854 29.825 1.00 89.50 179 PRO A O 1
ATOM 1327 N N . ASP A 1 180 ? -6.602 10.936 30.151 1.00 84.38 180 ASP A N 1
ATOM 1328 C CA . ASP A 1 180 ? -5.555 10.490 31.061 1.00 84.38 180 ASP A CA 1
ATOM 1329 C C . ASP A 1 180 ? -6.189 10.092 32.401 1.00 84.38 180 ASP A C 1
ATOM 1331 O O . ASP A 1 180 ? -6.806 10.900 33.093 1.00 84.38 180 ASP A O 1
ATOM 1335 N N . LYS A 1 181 ? -6.003 8.831 32.807 1.00 80.44 181 LYS A N 1
ATOM 1336 C CA . LYS A 1 181 ? -6.480 8.336 34.107 1.00 80.44 181 LYS A CA 1
ATOM 1337 C C . LYS A 1 181 ? -5.885 9.115 35.283 1.00 80.44 181 LYS A C 1
ATOM 1339 O O . LYS A 1 181 ? -6.499 9.153 36.344 1.00 80.44 181 LYS A O 1
ATOM 1344 N N . LYS A 1 182 ? -4.688 9.688 35.120 1.00 82.25 182 LYS A N 1
ATOM 1345 C CA . LYS A 1 182 ? -3.997 10.479 36.147 1.00 82.25 182 LYS A CA 1
ATOM 1346 C C . LYS A 1 182 ? -4.284 11.975 36.048 1.00 82.25 182 LYS A C 1
ATOM 1348 O O . LYS A 1 182 ? -4.009 12.690 37.007 1.00 82.25 182 LYS A O 1
ATOM 1353 N N . ASN A 1 183 ? -4.845 12.438 34.934 1.00 78.81 183 ASN A N 1
ATOM 1354 C CA . ASN A 1 183 ? -5.257 13.822 34.752 1.00 78.81 183 ASN A CA 1
ATOM 1355 C C . ASN A 1 183 ? -6.513 13.903 33.865 1.00 78.81 183 ASN A C 1
ATOM 1357 O O . ASN A 1 183 ? -6.417 14.229 32.684 1.00 78.81 183 ASN A O 1
ATOM 1361 N N . PRO A 1 184 ? -7.705 13.619 34.422 1.00 67.38 184 PRO A N 1
ATOM 1362 C CA . PRO A 1 184 ? -8.944 13.538 33.644 1.00 67.38 184 PRO A CA 1
ATOM 1363 C C . PRO A 1 184 ? -9.399 14.869 33.025 1.00 67.38 184 PRO A C 1
ATOM 1365 O O . PRO A 1 184 ? -10.361 14.880 32.265 1.00 67.38 184 PRO A O 1
ATOM 1368 N N . MET A 1 185 ? -8.753 15.979 33.401 1.00 74.50 185 MET A N 1
ATOM 1369 C CA . MET A 1 185 ? -9.065 17.346 32.967 1.00 74.50 185 MET A CA 1
ATOM 1370 C C . MET A 1 185 ? -8.158 17.842 31.825 1.00 74.50 185 MET A C 1
ATOM 1372 O O . MET A 1 185 ? -8.317 18.989 31.407 1.00 74.50 185 MET A O 1
ATOM 1376 N N . ALA A 1 186 ? -7.192 17.030 31.378 1.00 61.28 186 ALA A N 1
ATOM 1377 C CA . ALA A 1 186 ? -6.279 17.347 30.276 1.00 61.28 186 ALA A CA 1
ATOM 1378 C C . ALA A 1 186 ? -6.828 16.948 28.901 1.00 61.28 186 ALA A C 1
ATOM 1380 O O . ALA A 1 186 ? -7.575 15.945 28.822 1.00 61.28 186 ALA A O 1
#

Solvent-accessible surface area (backbone atoms only — not comparable to full-atom values): 9362 Å² total; per-residue (Å²): 112,66,67,69,72,77,37,57,74,37,78,49,78,55,99,88,53,71,47,78,35,41,50,69,42,66,64,26,55,67,59,88,62,52,72,68,54,46,64,73,45,41,45,49,77,37,86,80,45,55,40,26,37,67,42,48,69,31,41,58,18,38,36,33,38,24,39,39,29,40,50,16,36,39,26,40,50,16,38,37,25,47,55,12,36,40,22,27,37,14,38,38,27,33,48,19,38,38,25,40,50,15,36,40,26,45,33,76,69,62,85,86,57,61,34,13,32,37,34,38,46,22,37,39,24,36,54,15,36,41,19,76,31,24,36,40,28,38,49,16,38,37,38,56,57,34,73,41,35,60,84,33,80,42,67,43,86,92,79,69,48,76,48,53,40,59,45,63,58,62,37,80,46,71,74,83,84,76,71,42,91,92,44,73,88,105

Foldseek 3Di:
DVLQVVFDWDWDDDPPDIDIDTPQFPCAQCNPPDPVNCVVQQEAADPPEGHGHQEHDHHLEYHDNEYHDHLEYAEHNEYQYAHEYDEHNEYAEYNEYQYHNEYQEAQPPPPPAAGRYHYALEYDAHNAYAYAQAYEAANEYEYYPHYAHQPDWDADPVPRDTDHRYDYHNHYHDDDDDADPVHNPD

Radius of gyration: 18.37 Å; Cα contacts (8 Å, |Δi|>4): 502; chains: 1; bounding box: 45×31×62 Å

Mean predicted aligned error: 3.43 Å